Protein AF-A0A832XZK2-F1 (afdb_monomer_lite)

Radius of gyration: 23.72 Å; chains: 1; bounding box: 62×44×62 Å

Sequence (321 aa):
TIVKEVIAEVDKLVDNSTLIVLISTVLPGTTRREIAPLVKNGRFIYNPYLISQGRVKHDMKYPEMMIVGTESGRWDKDVTLIKNFYDAFVPSNIRYEFGTWEEAEAIKIFYNTFISTKITLVNMIADVAEGIGHMNVDVVTDALKKSTKRIMGQGYMSAGLGDGGACHPRDNIALRSLAERLDLGYDLFDAIMTAREKQAELMAKKIISLGHDVCILGKAFKPGVDQETGSPAILLGSFIEAHSRQVFYDGHPKDVAQPLTYVMHDHKRFADFDFNYGSAIFDPFRKTKQTKDLTQRGIIVYNYGDTVGIPIEERSDPGRL

Structure (mmCIF, N/CA/C/O backbone):
data_AF-A0A832XZK2-F1
#
_entry.id   AF-A0A832XZK2-F1
#
loop_
_atom_site.group_PDB
_atom_site.id
_atom_site.type_symbol
_atom_site.label_atom_id
_atom_site.label_alt_id
_atom_site.label_comp_id
_atom_site.label_asym_id
_atom_site.label_entity_id
_atom_site.label_seq_id
_atom_site.pdbx_PDB_ins_code
_atom_site.Cartn_x
_atom_site.Cartn_y
_atom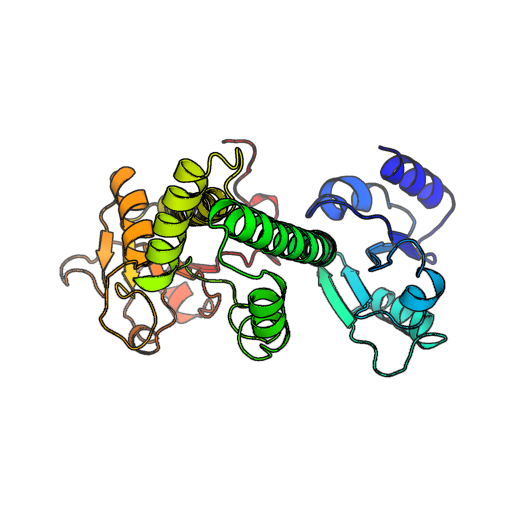_site.Cartn_z
_atom_site.occupancy
_atom_site.B_iso_or_equiv
_atom_site.auth_seq_id
_atom_site.auth_comp_id
_atom_site.auth_asym_id
_atom_site.auth_atom_id
_atom_site.pdbx_PDB_model_num
ATOM 1 N N . THR A 1 1 ? 10.483 -16.642 -15.612 1.00 72.19 1 THR A N 1
ATOM 2 C CA . THR A 1 1 ? 11.332 -17.751 -16.101 1.00 72.19 1 THR A CA 1
ATOM 3 C C . THR A 1 1 ? 12.637 -17.219 -16.672 1.00 72.19 1 THR A C 1
ATOM 5 O O . THR A 1 1 ? 13.655 -17.448 -16.042 1.00 72.19 1 THR A O 1
ATOM 8 N N . ILE A 1 2 ? 12.605 -16.354 -17.696 1.00 91.06 2 ILE A N 1
ATOM 9 C CA . ILE A 1 2 ? 13.803 -15.763 -18.342 1.00 91.06 2 ILE A CA 1
ATOM 10 C C . ILE A 1 2 ? 14.776 -15.069 -17.370 1.00 91.06 2 ILE A C 1
ATOM 12 O O . ILE A 1 2 ? 15.970 -15.333 -17.403 1.00 91.06 2 ILE A O 1
ATOM 16 N N . VAL A 1 3 ? 14.291 -14.206 -16.464 1.00 92.81 3 VAL A N 1
ATOM 17 C CA . VAL A 1 3 ? 15.170 -13.496 -15.504 1.00 92.81 3 VAL A CA 1
ATOM 18 C C . VAL A 1 3 ? 16.011 -14.471 -14.670 1.00 92.81 3 VAL A C 1
ATOM 20 O O . VAL A 1 3 ? 17.182 -14.212 -14.420 1.00 92.81 3 VAL A O 1
ATOM 23 N N . LYS A 1 4 ? 15.431 -15.608 -14.271 1.00 94.62 4 LYS A N 1
ATOM 24 C CA . LYS A 1 4 ? 16.113 -16.622 -13.454 1.00 94.62 4 LYS A CA 1
ATOM 25 C C . LYS A 1 4 ? 17.215 -17.324 -14.240 1.00 94.62 4 LYS A C 1
ATOM 27 O O . LYS A 1 4 ? 18.306 -17.513 -13.716 1.00 94.62 4 LYS A O 1
ATOM 32 N N . GLU A 1 5 ? 16.929 -17.667 -15.493 1.00 95.69 5 GLU A N 1
ATOM 33 C CA . GLU A 1 5 ? 17.891 -18.284 -16.411 1.00 95.69 5 GLU A CA 1
ATOM 34 C C . GLU A 1 5 ? 19.093 -17.361 -16.637 1.00 95.69 5 GLU A C 1
ATOM 36 O O . GLU A 1 5 ? 20.224 -17.770 -16.392 1.00 95.69 5 GLU A O 1
ATOM 41 N N . VAL A 1 6 ? 18.848 -16.088 -16.969 1.00 96.56 6 VAL A N 1
ATOM 42 C CA . VAL A 1 6 ? 19.913 -15.096 -17.194 1.00 96.56 6 VAL A CA 1
ATOM 43 C C . VAL A 1 6 ? 20.774 -14.895 -15.946 1.00 96.56 6 VAL A C 1
ATOM 45 O O . VAL A 1 6 ? 21.997 -14.885 -16.044 1.00 96.56 6 VAL A O 1
ATOM 48 N N . ILE A 1 7 ? 20.165 -14.762 -14.763 1.00 96.81 7 ILE A N 1
ATOM 49 C CA . ILE A 1 7 ? 20.919 -14.592 -13.512 1.00 96.81 7 ILE A CA 1
ATOM 50 C C . ILE A 1 7 ? 21.800 -15.815 -13.229 1.00 96.81 7 ILE A C 1
ATOM 52 O O . ILE A 1 7 ? 22.974 -15.652 -12.907 1.00 96.81 7 ILE A O 1
ATOM 56 N N . ALA A 1 8 ? 21.268 -17.028 -13.398 1.00 96.25 8 ALA A N 1
ATOM 57 C CA . ALA A 1 8 ? 22.024 -18.258 -13.177 1.00 96.25 8 ALA A CA 1
ATOM 58 C C . ALA A 1 8 ? 23.158 -18.459 -14.199 1.00 96.25 8 ALA A C 1
ATOM 60 O O . ALA A 1 8 ? 24.163 -19.094 -13.883 1.00 96.25 8 ALA A O 1
ATOM 61 N N . GLU A 1 9 ? 23.009 -17.958 -15.427 1.00 97.31 9 GLU A N 1
ATOM 62 C CA . GLU A 1 9 ? 24.077 -17.964 -16.431 1.00 97.31 9 GLU A CA 1
ATOM 63 C C . GLU A 1 9 ? 25.165 -16.938 -16.116 1.00 97.31 9 GLU A C 1
ATOM 65 O O . GLU A 1 9 ? 26.343 -17.292 -16.130 1.00 97.31 9 GLU A O 1
ATOM 70 N N . VAL A 1 10 ? 24.787 -15.704 -15.769 1.00 97.12 10 VAL A N 1
ATOM 71 C CA . VAL A 1 10 ? 25.738 -14.647 -15.391 1.00 97.12 10 VAL A CA 1
ATOM 72 C C . VAL A 1 10 ? 26.535 -15.049 -14.151 1.00 97.12 10 VAL A C 1
ATOM 74 O O . VAL A 1 10 ? 27.753 -14.891 -14.147 1.00 97.12 10 VAL A O 1
ATOM 77 N N . ASP A 1 11 ? 25.893 -15.624 -13.128 1.00 98.00 11 ASP A N 1
ATOM 78 C CA . ASP A 1 11 ? 26.568 -16.018 -11.883 1.00 98.00 11 ASP A CA 1
ATOM 79 C C . ASP A 1 11 ? 27.668 -17.074 -12.099 1.00 98.00 11 ASP A C 1
ATOM 81 O O . ASP A 1 11 ? 28.669 -17.080 -11.389 1.00 98.00 11 ASP A O 1
ATOM 85 N N . LYS A 1 12 ? 27.544 -17.938 -13.117 1.00 97.69 12 LYS A N 1
ATOM 86 C CA . LYS A 1 12 ? 28.586 -18.926 -13.468 1.00 97.69 12 LYS A CA 1
ATOM 87 C C . LYS A 1 12 ? 29.857 -18.294 -14.040 1.00 97.69 12 LYS A C 1
ATOM 89 O O . LYS A 1 12 ? 30.878 -18.973 -14.114 1.00 97.69 12 LYS A O 1
ATOM 94 N N . LEU A 1 13 ? 29.781 -17.045 -14.497 1.00 97.88 13 LEU A N 1
ATOM 95 C CA . LEU A 1 13 ? 30.860 -16.344 -15.196 1.00 97.88 13 LEU A CA 1
ATOM 96 C C . LEU A 1 13 ? 31.579 -15.318 -14.314 1.00 97.88 13 LEU A C 1
ATOM 98 O O . LEU A 1 13 ? 32.522 -14.680 -14.779 1.00 97.88 13 LEU A O 1
ATOM 102 N N . VAL A 1 14 ? 31.125 -15.126 -13.076 1.00 97.88 14 VAL A N 1
ATOM 103 C CA . VAL A 1 14 ? 31.602 -14.061 -12.190 1.00 97.88 14 VAL A CA 1
ATOM 104 C C . VAL A 1 14 ? 31.997 -14.606 -10.821 1.00 97.88 14 VAL A C 1
ATOM 106 O O . VAL A 1 14 ? 31.701 -15.746 -10.477 1.00 97.88 14 VAL A O 1
ATOM 109 N N . ASP A 1 15 ? 32.658 -13.768 -10.029 1.00 96.94 15 ASP A N 1
ATOM 110 C CA . ASP A 1 15 ? 32.987 -14.021 -8.628 1.00 96.94 15 ASP A CA 1
ATOM 111 C C . ASP A 1 15 ? 32.530 -12.850 -7.738 1.00 96.94 15 ASP A C 1
ATOM 113 O O . ASP A 1 15 ? 31.906 -11.888 -8.201 1.00 96.94 15 ASP A O 1
ATOM 117 N N . ASN A 1 16 ? 32.875 -12.903 -6.449 1.00 94.62 16 ASN A N 1
ATOM 118 C CA . ASN A 1 16 ? 32.404 -11.961 -5.430 1.00 94.62 16 ASN A CA 1
ATOM 119 C C . ASN A 1 16 ? 32.940 -10.523 -5.631 1.00 94.62 16 ASN A C 1
ATOM 121 O O . ASN A 1 16 ? 32.518 -9.584 -4.950 1.00 94.62 16 ASN A O 1
ATOM 125 N N . SER A 1 17 ? 33.857 -10.301 -6.579 1.00 96.12 17 SER A N 1
ATOM 126 C CA . SER A 1 17 ? 34.247 -8.951 -6.995 1.00 96.12 17 SER A CA 1
ATOM 127 C C . SER A 1 17 ? 33.162 -8.260 -7.832 1.00 96.12 17 SER A C 1
ATOM 129 O O . SER A 1 17 ? 33.047 -7.032 -7.798 1.00 96.12 17 SER A O 1
ATOM 131 N N . THR A 1 18 ? 32.304 -9.026 -8.509 1.00 97.50 18 THR A N 1
ATOM 132 C CA . THR A 1 18 ? 31.286 -8.509 -9.430 1.00 97.50 18 THR A CA 1
ATOM 133 C C . THR A 1 18 ? 29.934 -8.335 -8.744 1.00 97.50 18 THR A C 1
ATOM 135 O O . THR A 1 18 ? 29.462 -9.214 -8.024 1.00 97.50 18 THR A O 1
ATOM 138 N N . LEU A 1 19 ? 29.295 -7.188 -8.983 1.00 97.81 19 LEU A N 1
ATOM 139 C CA . LEU A 1 19 ? 27.931 -6.900 -8.545 1.00 97.81 19 LEU A CA 1
ATOM 140 C C . LEU A 1 19 ? 26.951 -7.133 -9.701 1.00 97.81 19 LEU A C 1
ATOM 142 O O . LEU A 1 19 ? 26.993 -6.429 -10.709 1.00 97.81 19 LEU A O 1
ATOM 146 N N . ILE A 1 20 ? 26.050 -8.096 -9.535 1.00 97.94 20 ILE A N 1
ATOM 147 C CA . ILE A 1 20 ? 24.923 -8.354 -10.428 1.00 97.94 20 ILE A CA 1
ATOM 148 C C . ILE A 1 20 ? 23.767 -7.434 -10.022 1.00 97.94 20 ILE A C 1
ATOM 150 O O . ILE A 1 20 ? 23.282 -7.482 -8.890 1.00 97.94 20 ILE A O 1
ATOM 154 N N . VAL A 1 21 ? 23.313 -6.601 -10.958 1.00 97.62 21 VAL A N 1
ATOM 155 C CA . VAL A 1 21 ? 22.242 -5.621 -10.736 1.00 97.62 21 VAL A CA 1
ATOM 156 C C . VAL A 1 21 ? 20.993 -6.052 -11.492 1.00 97.62 21 VAL A C 1
ATOM 158 O O . VAL A 1 21 ? 20.963 -6.034 -12.724 1.00 97.62 21 VAL A O 1
ATOM 161 N N . LEU A 1 22 ? 19.936 -6.417 -10.769 1.00 97.19 22 LEU A N 1
ATOM 162 C CA . LEU A 1 22 ? 18.646 -6.697 -11.389 1.00 97.19 22 LEU A CA 1
ATOM 163 C C . LEU A 1 22 ? 17.847 -5.399 -11.550 1.00 97.19 22 LEU A C 1
ATOM 165 O O . LEU A 1 22 ? 17.467 -4.774 -10.566 1.00 97.19 22 LEU A O 1
ATOM 169 N N . ILE A 1 23 ? 17.526 -5.042 -12.795 1.00 95.00 23 ILE A N 1
ATOM 170 C CA . ILE A 1 23 ? 16.710 -3.855 -13.122 1.00 95.00 23 ILE A CA 1
ATOM 171 C C . ILE A 1 23 ? 15.270 -4.191 -13.542 1.00 95.00 23 ILE A C 1
ATOM 173 O O . ILE A 1 23 ? 14.423 -3.304 -13.664 1.00 95.00 23 ILE A O 1
ATOM 177 N N . SER A 1 24 ? 14.984 -5.469 -13.811 1.00 92.69 24 SER A N 1
ATOM 178 C CA . SER A 1 24 ? 13.673 -5.905 -14.310 1.00 92.69 24 SER A CA 1
ATOM 179 C C . SER A 1 24 ? 12.591 -5.762 -13.242 1.00 92.69 24 SER A C 1
ATOM 181 O O . SER A 1 24 ? 12.835 -5.951 -12.054 1.00 92.69 24 SER A O 1
ATOM 183 N N . THR A 1 25 ? 11.362 -5.458 -13.657 1.00 93.00 25 THR A N 1
ATOM 184 C CA . THR A 1 25 ? 10.231 -5.421 -12.721 1.00 93.00 25 THR A CA 1
ATOM 185 C C . THR A 1 25 ? 9.855 -6.841 -12.302 1.00 93.00 25 THR A C 1
ATOM 187 O O . THR A 1 25 ? 9.653 -7.704 -13.155 1.00 93.00 25 THR A O 1
ATOM 190 N N . VAL A 1 26 ? 9.754 -7.069 -10.995 1.00 92.31 26 VAL A N 1
ATOM 191 C CA . VAL A 1 26 ? 9.296 -8.323 -10.387 1.00 92.31 26 VAL A CA 1
ATOM 192 C C . VAL A 1 26 ? 8.348 -8.000 -9.225 1.00 92.31 26 VAL A C 1
ATOM 194 O O . VAL A 1 26 ? 8.285 -6.855 -8.777 1.00 92.31 26 VAL A O 1
ATOM 197 N N . LEU A 1 27 ? 7.561 -8.978 -8.774 1.00 92.31 27 LEU A N 1
ATOM 198 C CA . LEU A 1 27 ? 6.590 -8.774 -7.693 1.00 92.31 27 LEU A CA 1
ATOM 199 C C . LEU A 1 27 ? 7.264 -8.842 -6.313 1.00 92.31 27 LEU A C 1
ATOM 201 O O . LEU A 1 27 ? 8.219 -9.611 -6.176 1.00 92.31 27 LEU A O 1
ATOM 205 N N . PRO A 1 28 ? 6.739 -8.142 -5.286 1.00 93.12 28 PRO A N 1
ATOM 206 C CA . PRO A 1 28 ? 7.268 -8.211 -3.925 1.00 93.12 28 PRO A CA 1
ATOM 207 C C . PRO A 1 28 ? 7.492 -9.647 -3.424 1.00 93.12 28 PRO A C 1
ATOM 209 O O . PRO A 1 28 ? 6.605 -10.500 -3.499 1.00 93.12 28 PRO A O 1
ATOM 212 N N . GLY A 1 29 ? 8.699 -9.920 -2.932 1.00 90.81 29 GLY A N 1
ATOM 213 C CA . GLY A 1 29 ? 9.167 -11.218 -2.445 1.00 90.81 29 GLY A CA 1
ATOM 214 C C . GLY A 1 29 ? 9.742 -12.140 -3.523 1.00 90.81 29 GLY A C 1
ATOM 215 O O . GLY A 1 29 ? 10.269 -13.204 -3.189 1.00 90.81 29 GLY A O 1
ATOM 216 N N . THR A 1 30 ? 9.671 -11.775 -4.807 1.00 92.06 30 THR A N 1
ATOM 217 C CA . THR A 1 30 ? 10.198 -12.611 -5.902 1.00 92.06 30 THR A CA 1
ATOM 218 C C . THR A 1 30 ? 11.714 -12.687 -5.842 1.00 92.06 30 THR A C 1
ATOM 220 O O . THR A 1 30 ? 12.281 -13.772 -5.960 1.00 92.06 30 THR A O 1
ATOM 223 N N . THR A 1 31 ? 12.375 -11.552 -5.621 1.00 95.50 31 THR A N 1
ATOM 224 C CA . THR A 1 31 ? 13.832 -11.479 -5.572 1.00 95.50 31 THR A CA 1
ATOM 225 C C . THR A 1 31 ? 14.384 -12.397 -4.494 1.00 95.50 31 THR A C 1
ATOM 227 O O . THR A 1 31 ? 15.206 -13.258 -4.798 1.00 95.50 31 THR A O 1
ATOM 230 N N . ARG A 1 32 ? 13.883 -12.292 -3.260 1.00 94.31 32 ARG A N 1
ATOM 231 C CA . ARG A 1 32 ? 14.350 -13.128 -2.149 1.00 94.31 32 ARG A CA 1
ATOM 232 C C . ARG A 1 32 ? 14.082 -14.611 -2.370 1.00 94.31 32 ARG A C 1
ATOM 234 O O . ARG A 1 32 ? 14.959 -15.429 -2.119 1.00 94.31 32 ARG A O 1
ATOM 241 N N . ARG A 1 33 ? 12.869 -14.963 -2.804 1.00 93.62 33 ARG A N 1
ATOM 242 C CA . ARG A 1 33 ? 12.441 -16.364 -2.908 1.00 93.62 33 ARG A CA 1
ATOM 243 C C . ARG A 1 33 ? 13.054 -17.080 -4.107 1.00 93.62 33 ARG A C 1
ATOM 245 O O . ARG A 1 33 ? 13.330 -18.270 -4.022 1.00 93.62 33 ARG A O 1
ATOM 252 N N . GLU A 1 34 ? 13.221 -16.385 -5.230 1.00 94.62 34 GLU A N 1
ATOM 253 C CA . GLU A 1 34 ? 13.474 -17.043 -6.516 1.00 94.62 34 GLU A CA 1
ATOM 254 C C . GLU A 1 34 ? 14.710 -16.552 -7.270 1.00 94.62 34 GLU A C 1
ATOM 256 O O . GLU A 1 34 ? 15.147 -17.256 -8.178 1.00 94.62 34 GLU A O 1
ATOM 261 N N . ILE A 1 35 ? 15.255 -15.372 -6.954 1.00 96.00 35 ILE A N 1
ATOM 262 C CA . ILE A 1 35 ? 16.362 -14.776 -7.723 1.00 96.00 35 ILE A CA 1
ATOM 263 C C . ILE A 1 35 ? 17.661 -14.779 -6.925 1.00 96.00 35 ILE A C 1
ATOM 265 O O . ILE A 1 35 ? 18.646 -15.349 -7.381 1.00 96.00 35 ILE A O 1
ATOM 269 N N . ALA A 1 36 ? 17.667 -14.193 -5.729 1.00 95.50 36 ALA A N 1
ATOM 270 C CA . ALA A 1 36 ? 18.840 -14.130 -4.865 1.00 95.50 36 ALA A CA 1
ATOM 271 C C . ALA A 1 36 ? 19.463 -15.515 -4.581 1.00 95.50 36 ALA A C 1
ATOM 273 O O . ALA A 1 36 ? 20.684 -15.617 -4.665 1.00 95.50 36 ALA A O 1
ATOM 274 N N . PRO A 1 37 ? 18.692 -16.609 -4.369 1.00 96.31 37 PRO A N 1
ATOM 275 C CA . PRO A 1 37 ? 19.269 -17.945 -4.171 1.00 96.31 37 PRO A CA 1
ATOM 276 C C . PRO A 1 37 ? 20.034 -18.505 -5.383 1.00 96.31 37 PRO A C 1
ATOM 278 O O . PRO A 1 37 ? 20.741 -19.507 -5.259 1.00 96.31 37 PRO A O 1
ATOM 281 N N . LEU A 1 38 ? 19.871 -17.902 -6.567 1.00 96.94 38 LEU A N 1
ATOM 282 C CA . LEU A 1 38 ? 20.584 -18.289 -7.786 1.00 96.94 38 LEU A CA 1
ATOM 283 C C . LEU A 1 38 ? 21.972 -17.645 -7.888 1.00 96.94 38 LEU A C 1
ATOM 285 O O . LEU A 1 38 ? 22.767 -18.101 -8.703 1.00 96.94 38 LEU A O 1
ATOM 289 N N . VAL A 1 39 ? 22.260 -16.620 -7.080 1.00 97.44 39 VAL A N 1
ATOM 290 C CA . VAL A 1 39 ? 23.548 -15.918 -7.056 1.00 97.44 39 VAL A CA 1
ATOM 291 C C . VAL A 1 39 ? 24.416 -16.518 -5.956 1.00 97.44 39 VAL A C 1
ATOM 293 O O . VAL A 1 39 ? 24.151 -16.320 -4.771 1.00 97.44 39 VAL A O 1
ATOM 296 N N . LYS A 1 40 ? 25.431 -17.292 -6.341 1.00 97.12 40 LYS A N 1
ATOM 297 C CA . LYS A 1 40 ? 26.318 -18.015 -5.418 1.00 97.12 40 LYS A CA 1
ATOM 298 C C . LYS A 1 40 ? 27.748 -17.502 -5.462 1.00 97.12 40 LYS A C 1
ATOM 300 O O . LYS A 1 40 ? 28.443 -17.585 -4.451 1.00 97.12 40 LYS A O 1
ATOM 305 N N . ASN A 1 41 ? 28.186 -17.012 -6.618 1.00 97.50 41 ASN A N 1
ATOM 306 C CA . ASN A 1 41 ? 29.557 -16.562 -6.819 1.00 97.50 41 ASN A CA 1
ATOM 307 C C . ASN A 1 41 ? 29.656 -15.039 -6.737 1.00 97.50 41 ASN A C 1
ATOM 309 O O . ASN A 1 41 ? 30.583 -14.531 -6.110 1.00 97.50 41 ASN A O 1
ATOM 313 N N . GLY A 1 42 ? 28.712 -14.320 -7.353 1.00 97.06 42 GLY A N 1
ATOM 314 C CA . GLY A 1 42 ? 28.668 -12.859 -7.375 1.00 97.06 42 GLY A CA 1
ATOM 315 C C . GLY A 1 42 ? 28.018 -12.216 -6.147 1.00 97.06 42 GLY A C 1
ATOM 316 O O . GLY A 1 42 ? 27.546 -12.879 -5.225 1.00 97.06 42 GLY A O 1
ATOM 317 N N . ARG A 1 43 ? 27.957 -10.881 -6.161 1.00 97.25 43 ARG A N 1
ATOM 318 C CA . ARG A 1 43 ? 27.105 -10.075 -5.266 1.00 97.25 43 ARG A CA 1
ATOM 319 C C . ARG A 1 43 ? 25.836 -9.661 -5.992 1.00 97.25 43 ARG A C 1
ATOM 321 O O . ARG A 1 43 ? 25.830 -9.598 -7.217 1.00 97.25 43 ARG A O 1
ATOM 328 N N . PHE A 1 44 ? 24.776 -9.336 -5.258 1.00 97.94 44 PHE A N 1
ATOM 329 C CA . PHE A 1 44 ? 23.474 -9.038 -5.852 1.00 97.94 44 PHE A CA 1
ATOM 330 C C . PHE A 1 44 ? 22.813 -7.799 -5.246 1.00 97.94 44 PHE A C 1
ATOM 332 O O . PHE A 1 44 ? 22.770 -7.640 -4.027 1.00 97.94 44 PHE A O 1
ATOM 339 N N . ILE A 1 45 ? 22.233 -6.956 -6.102 1.00 97.81 45 ILE A N 1
ATOM 340 C CA . ILE A 1 45 ? 21.394 -5.824 -5.698 1.00 97.81 45 ILE A CA 1
ATOM 341 C C . ILE A 1 45 ? 20.204 -5.668 -6.649 1.00 97.81 45 ILE A C 1
ATOM 343 O O . ILE A 1 45 ? 20.301 -5.954 -7.846 1.00 97.81 45 ILE A O 1
ATOM 347 N N . TYR A 1 46 ? 19.077 -5.191 -6.123 1.00 98.19 46 TYR A N 1
ATOM 348 C CA . TYR A 1 46 ? 17.906 -4.860 -6.930 1.00 98.19 46 TYR A CA 1
ATOM 349 C C . TYR A 1 46 ? 17.834 -3.350 -7.164 1.00 98.19 46 TYR A C 1
ATOM 351 O O . TYR A 1 46 ? 17.923 -2.575 -6.217 1.00 98.19 46 TYR A O 1
ATOM 359 N N . ASN A 1 47 ? 17.683 -2.911 -8.411 1.00 97.19 47 ASN A N 1
ATOM 360 C CA . ASN A 1 47 ? 17.630 -1.492 -8.761 1.00 97.19 47 ASN A CA 1
ATOM 361 C C . ASN A 1 47 ? 16.668 -1.245 -9.939 1.00 97.19 47 ASN A C 1
ATOM 363 O O . ASN A 1 47 ? 17.097 -1.086 -11.084 1.00 97.19 47 ASN A O 1
ATOM 367 N N . PRO A 1 48 ? 15.345 -1.258 -9.698 1.00 95.38 48 PRO A N 1
ATOM 368 C CA . PRO A 1 48 ? 14.367 -1.023 -10.748 1.00 95.38 48 PRO A CA 1
ATOM 369 C C . PRO A 1 48 ? 14.331 0.444 -11.183 1.00 95.38 48 PRO A C 1
ATOM 371 O O . PRO A 1 48 ? 14.647 1.359 -10.423 1.00 95.38 48 PRO A O 1
ATOM 374 N N . TYR A 1 49 ? 13.846 0.664 -12.406 1.00 89.69 49 TYR A N 1
ATOM 375 C CA . TYR A 1 49 ? 13.727 1.992 -13.006 1.00 89.69 49 TYR A CA 1
ATOM 376 C C . TYR A 1 49 ? 12.288 2.446 -13.227 1.00 89.69 49 TYR A C 1
ATOM 378 O O . TYR A 1 49 ? 11.402 1.666 -13.596 1.00 89.69 49 TYR A O 1
ATOM 386 N N . LEU A 1 50 ? 12.075 3.754 -13.099 1.00 91.00 50 LEU A N 1
ATOM 387 C CA . LEU A 1 50 ? 10.863 4.450 -13.525 1.00 91.00 50 LEU A CA 1
ATOM 388 C C . LEU A 1 50 ? 11.119 5.101 -14.889 1.00 91.00 50 LEU A C 1
ATOM 390 O O . LEU A 1 50 ? 11.512 6.257 -14.971 1.00 91.00 50 LEU A O 1
ATOM 394 N N . ILE A 1 51 ? 10.940 4.328 -15.960 1.00 88.69 51 ILE A N 1
ATOM 395 C CA . ILE A 1 51 ? 11.060 4.814 -17.339 1.00 88.69 51 ILE A CA 1
ATOM 396 C C . ILE A 1 51 ? 9.731 4.669 -18.068 1.00 88.69 51 ILE A C 1
ATOM 398 O O . ILE A 1 51 ? 9.000 3.697 -17.864 1.00 88.69 51 ILE A O 1
ATOM 402 N N . SER A 1 52 ? 9.450 5.622 -18.949 1.00 86.31 52 SER A N 1
ATOM 403 C CA . SER A 1 52 ? 8.297 5.589 -19.841 1.00 86.31 52 SER A CA 1
ATOM 404 C C . SER A 1 52 ? 8.724 5.398 -21.300 1.00 86.31 52 SER A C 1
ATOM 406 O O . SER A 1 52 ? 9.764 5.898 -21.751 1.00 86.31 52 SER A O 1
ATOM 408 N N . GLN A 1 53 ? 7.925 4.645 -22.064 1.00 84.44 53 GLN A N 1
ATOM 409 C CA . GLN A 1 53 ? 8.141 4.514 -23.506 1.00 84.44 53 GLN A CA 1
ATOM 410 C C . GLN A 1 53 ? 8.056 5.899 -24.164 1.00 84.44 53 GLN A C 1
ATOM 412 O O . GLN A 1 53 ? 7.194 6.707 -23.836 1.00 84.44 53 GLN A O 1
ATOM 417 N N . GLY A 1 54 ? 8.999 6.196 -25.061 1.00 89.12 54 GLY A N 1
ATOM 418 C CA . GLY A 1 54 ? 9.117 7.511 -25.703 1.00 89.12 54 GLY A CA 1
ATOM 419 C C . GLY A 1 54 ? 9.928 8.556 -24.923 1.00 89.12 54 GLY A C 1
ATOM 420 O O . GLY A 1 54 ? 10.305 9.568 -25.508 1.00 89.12 54 GLY A O 1
ATOM 421 N N . ARG A 1 55 ? 10.277 8.316 -23.647 1.00 90.06 55 ARG A N 1
ATOM 422 C CA . ARG A 1 55 ? 11.118 9.233 -22.842 1.00 90.06 55 ARG A CA 1
ATOM 423 C C . ARG A 1 55 ? 12.295 8.564 -22.134 1.00 90.06 55 ARG A C 1
ATOM 425 O O . ARG A 1 55 ? 12.976 9.220 -21.355 1.00 90.06 55 ARG A O 1
ATOM 432 N N . VAL A 1 56 ? 12.606 7.308 -22.455 1.00 90.25 56 VAL A N 1
ATOM 433 C CA . VAL A 1 56 ? 13.644 6.495 -21.786 1.00 90.25 56 VAL A CA 1
ATOM 434 C C . VAL A 1 56 ? 14.947 7.262 -21.523 1.00 90.25 56 VAL A C 1
ATOM 436 O O . VAL A 1 56 ? 15.396 7.325 -20.385 1.00 90.25 56 VAL A O 1
ATOM 439 N N . LYS A 1 57 ? 15.531 7.920 -22.538 1.00 90.25 57 LYS A N 1
ATOM 440 C CA . LYS A 1 57 ? 16.778 8.696 -22.372 1.00 90.25 57 LYS A CA 1
ATOM 441 C C . LYS A 1 57 ? 16.637 9.841 -21.362 1.00 90.25 57 LYS A C 1
ATOM 443 O O . LYS A 1 57 ? 17.566 10.107 -20.605 1.00 90.25 57 LYS A O 1
ATOM 448 N N . HIS A 1 58 ? 15.506 10.543 -21.392 1.00 91.94 58 HIS A N 1
ATOM 449 C CA . HIS A 1 58 ? 15.233 11.637 -20.468 1.00 91.94 58 HIS A CA 1
ATOM 450 C C . HIS A 1 58 ? 15.049 11.097 -19.049 1.00 91.94 58 HIS A C 1
ATOM 452 O O . HIS A 1 58 ? 15.694 11.590 -18.132 1.00 91.94 58 HIS A O 1
ATOM 458 N N . ASP A 1 59 ? 14.225 10.067 -18.883 1.00 91.94 59 ASP A N 1
ATOM 459 C CA . ASP A 1 59 ? 13.878 9.507 -17.576 1.00 91.94 59 ASP A CA 1
ATOM 460 C C . ASP A 1 59 ? 15.084 8.825 -16.906 1.00 91.94 59 ASP A C 1
ATOM 462 O O . ASP A 1 59 ? 15.234 8.901 -15.692 1.00 91.94 59 ASP A O 1
ATOM 466 N N . MET A 1 60 ? 16.010 8.244 -17.681 1.00 89.88 60 MET A N 1
ATOM 467 C CA . MET A 1 60 ? 17.279 7.731 -17.142 1.00 89.88 60 MET A CA 1
ATOM 468 C C . MET A 1 60 ? 18.220 8.840 -16.655 1.00 89.88 60 MET A C 1
ATOM 470 O O . MET A 1 60 ? 18.995 8.610 -15.731 1.00 89.88 60 MET A O 1
ATOM 474 N N . LYS A 1 61 ? 18.181 10.029 -17.274 1.00 91.12 61 LYS A N 1
ATOM 475 C CA . LYS A 1 61 ? 19.033 11.165 -16.889 1.00 91.12 61 LYS A CA 1
ATOM 476 C C . LYS A 1 61 ? 18.410 12.013 -15.779 1.00 91.12 61 LYS A C 1
ATOM 478 O O . LYS A 1 61 ? 19.137 12.572 -14.969 1.00 91.12 61 LYS A O 1
ATOM 483 N N . TYR A 1 62 ? 17.086 12.117 -15.745 1.00 92.94 62 TYR A N 1
ATOM 484 C CA . TYR A 1 62 ? 16.328 12.934 -14.797 1.00 92.94 62 TYR A CA 1
ATOM 485 C C . TYR A 1 62 ? 15.240 12.095 -14.110 1.00 92.94 62 TYR A C 1
ATOM 487 O O . TYR A 1 62 ? 14.052 12.382 -14.285 1.00 92.94 62 TYR A O 1
ATOM 495 N N . PRO A 1 63 ? 15.617 11.034 -13.375 1.00 93.00 63 PRO A N 1
ATOM 496 C CA . PRO A 1 63 ? 14.641 10.186 -12.707 1.00 93.00 63 PRO A CA 1
ATOM 497 C C . PRO A 1 63 ? 13.938 10.954 -11.582 1.00 93.00 63 PRO A C 1
ATOM 499 O O . PRO A 1 63 ? 14.525 11.825 -10.946 1.00 93.00 63 PRO A O 1
ATOM 502 N N . GLU A 1 64 ? 12.686 10.606 -11.285 1.00 91.62 64 GLU A N 1
ATOM 503 C CA . GLU A 1 64 ? 12.000 11.150 -10.101 1.00 91.62 64 GLU A CA 1
ATOM 504 C C . GLU A 1 64 ? 12.657 10.665 -8.797 1.00 91.62 64 GLU A C 1
ATOM 506 O O . GLU A 1 64 ? 12.731 11.387 -7.799 1.00 91.62 64 GLU A O 1
ATOM 511 N N . MET A 1 65 ? 13.124 9.418 -8.806 1.00 94.81 65 MET A N 1
ATOM 512 C CA . MET A 1 65 ? 13.845 8.782 -7.713 1.00 94.81 65 MET A CA 1
ATOM 513 C C . MET A 1 65 ? 14.650 7.592 -8.236 1.00 94.81 65 MET A C 1
ATOM 515 O O . MET A 1 65 ? 14.272 6.964 -9.228 1.00 94.81 65 MET A O 1
ATOM 519 N N . MET A 1 66 ? 15.727 7.261 -7.533 1.00 95.38 66 MET A N 1
ATOM 520 C CA . MET A 1 66 ? 16.455 6.005 -7.682 1.00 95.38 66 MET A CA 1
ATOM 521 C C . MET A 1 66 ? 15.979 5.030 -6.613 1.00 95.38 66 MET A C 1
ATOM 523 O O . MET A 1 66 ? 15.997 5.368 -5.434 1.00 95.38 66 MET A O 1
ATOM 527 N N . ILE A 1 67 ? 15.565 3.830 -7.014 1.00 97.56 67 ILE A N 1
ATOM 528 C CA . ILE A 1 67 ? 15.063 2.798 -6.098 1.00 97.56 67 ILE A CA 1
ATOM 529 C C . ILE A 1 67 ? 16.146 1.736 -5.935 1.00 97.56 67 ILE A C 1
ATOM 531 O O . ILE A 1 67 ? 16.576 1.165 -6.935 1.00 97.56 67 ILE A O 1
ATOM 535 N N . VAL A 1 68 ? 16.586 1.449 -4.712 1.00 97.50 68 VAL A N 1
ATOM 536 C CA . VAL A 1 68 ? 17.648 0.462 -4.453 1.00 97.50 68 VAL A CA 1
ATOM 537 C C . VAL A 1 68 ? 17.232 -0.504 -3.341 1.00 97.50 68 VAL A C 1
ATOM 539 O O . VAL A 1 68 ? 16.933 -0.091 -2.226 1.00 97.50 68 VAL A O 1
ATOM 542 N N . GLY A 1 69 ? 17.229 -1.800 -3.645 1.00 97.56 69 GLY A N 1
ATOM 543 C CA . GLY A 1 69 ? 16.880 -2.881 -2.726 1.00 97.56 69 GLY A CA 1
ATOM 544 C C . GLY A 1 69 ? 18.082 -3.755 -2.369 1.00 97.56 69 GLY A C 1
ATOM 545 O O . GLY A 1 69 ? 18.742 -4.280 -3.271 1.00 97.56 69 GLY A O 1
ATOM 546 N N . THR A 1 70 ? 18.325 -3.979 -1.075 1.00 96.62 70 THR A N 1
ATOM 547 C CA . THR A 1 70 ? 19.325 -4.939 -0.557 1.00 96.62 70 THR A CA 1
ATOM 548 C C . THR A 1 70 ? 18.676 -6.059 0.255 1.00 96.62 70 THR A C 1
ATOM 550 O O . THR A 1 70 ? 17.487 -6.015 0.560 1.00 96.62 70 THR A O 1
ATOM 553 N N . GLU A 1 71 ? 19.444 -7.079 0.640 1.00 94.44 71 GLU A N 1
ATOM 554 C CA . GLU A 1 71 ? 18.909 -8.192 1.433 1.00 94.44 71 GLU A CA 1
ATOM 555 C C . GLU A 1 71 ? 18.306 -7.721 2.763 1.00 94.44 71 GLU A C 1
ATOM 557 O O . GLU A 1 71 ? 17.205 -8.133 3.128 1.00 94.44 71 GLU A O 1
ATOM 562 N N . SER A 1 72 ? 19.023 -6.862 3.490 1.00 91.12 72 SER A N 1
ATOM 563 C CA . SER A 1 72 ? 18.624 -6.402 4.825 1.00 91.12 72 SER A CA 1
ATOM 564 C C . SER A 1 72 ? 18.057 -4.983 4.839 1.00 91.12 72 SER A C 1
ATOM 566 O O . SER A 1 72 ? 17.870 -4.429 5.917 1.00 91.12 72 SER A O 1
ATOM 568 N N . GLY A 1 73 ? 17.920 -4.345 3.675 1.00 93.25 73 GLY A N 1
ATOM 569 C CA . GLY A 1 73 ? 17.574 -2.927 3.576 1.00 93.25 73 GLY A CA 1
ATOM 570 C C . GLY A 1 73 ? 18.559 -1.988 4.264 1.00 93.25 73 GLY A C 1
ATOM 571 O O . GLY A 1 73 ? 18.185 -0.904 4.692 1.00 93.25 73 GLY A O 1
ATOM 572 N N . ARG A 1 74 ? 19.825 -2.402 4.403 1.00 91.25 74 ARG A N 1
ATOM 573 C CA . ARG A 1 74 ? 20.888 -1.565 4.975 1.00 91.25 74 ARG A CA 1
ATOM 574 C C . ARG A 1 74 ? 21.706 -0.927 3.865 1.00 91.25 74 ARG A C 1
ATOM 576 O O . ARG A 1 74 ? 21.880 -1.517 2.800 1.00 91.25 74 ARG A O 1
ATOM 583 N N . TRP A 1 75 ? 22.235 0.257 4.157 1.00 94.81 75 TRP A N 1
ATOM 584 C CA . TRP A 1 75 ? 23.191 0.930 3.290 1.00 94.81 75 TRP A CA 1
ATOM 585 C C . TRP A 1 75 ? 24.568 0.277 3.426 1.00 94.81 75 TRP A C 1
ATOM 587 O O . TRP A 1 75 ? 25.201 0.370 4.477 1.00 94.81 75 TRP A O 1
ATOM 597 N N . ASP A 1 76 ? 25.031 -0.385 2.372 1.00 94.19 76 ASP A N 1
ATOM 598 C CA . ASP A 1 76 ? 26.311 -1.089 2.342 1.00 94.19 76 ASP A CA 1
ATOM 599 C C . ASP A 1 76 ? 27.223 -0.588 1.202 1.00 94.19 76 ASP A C 1
ATOM 601 O O . ASP A 1 76 ? 26.988 0.445 0.557 1.00 94.19 76 ASP A O 1
ATOM 605 N N . LYS A 1 77 ? 28.324 -1.314 0.978 1.00 95.50 77 LYS A N 1
ATOM 606 C CA . LYS A 1 77 ? 29.285 -1.019 -0.092 1.00 95.50 77 LYS A CA 1
ATOM 607 C C . LYS A 1 77 ? 28.662 -1.107 -1.491 1.00 95.50 77 LYS A C 1
ATOM 609 O O . LYS A 1 77 ? 29.106 -0.382 -2.376 1.00 95.50 77 LYS A O 1
ATOM 614 N N . ASP A 1 78 ? 27.651 -1.951 -1.694 1.00 96.56 78 ASP A N 1
ATOM 615 C CA . ASP A 1 78 ? 26.987 -2.140 -2.985 1.00 96.56 78 ASP A CA 1
ATOM 616 C C . ASP A 1 78 ? 26.033 -1.002 -3.303 1.00 96.56 78 ASP A C 1
ATOM 618 O O . ASP A 1 78 ? 26.069 -0.463 -4.410 1.00 96.56 78 ASP A O 1
ATOM 622 N N . VAL A 1 79 ? 25.276 -0.535 -2.310 1.00 96.56 79 VAL A N 1
ATOM 623 C CA . VAL A 1 79 ? 24.484 0.694 -2.457 1.00 96.56 79 VAL A CA 1
ATOM 624 C C . VAL A 1 79 ? 25.394 1.884 -2.771 1.00 96.56 79 VAL A C 1
ATOM 626 O O . VAL A 1 79 ? 25.094 2.685 -3.655 1.00 96.56 79 VAL A O 1
ATOM 629 N N . THR A 1 80 ? 26.543 1.979 -2.095 1.00 96.25 80 THR A N 1
ATOM 630 C CA . THR A 1 80 ? 27.522 3.051 -2.337 1.00 96.25 80 THR A CA 1
ATOM 631 C C . THR A 1 80 ? 28.101 2.981 -3.753 1.00 96.25 80 THR A C 1
ATOM 633 O O . THR A 1 80 ? 28.229 4.009 -4.415 1.00 96.25 80 THR A O 1
ATOM 636 N N . LEU A 1 81 ? 28.404 1.776 -4.247 1.00 96.50 81 LEU A N 1
ATOM 637 C CA . LEU A 1 81 ? 28.880 1.560 -5.614 1.00 96.50 81 LEU A CA 1
ATOM 638 C C . LEU A 1 81 ? 27.836 2.000 -6.650 1.00 96.50 81 LEU A C 1
ATOM 640 O O . LEU A 1 81 ? 28.172 2.733 -7.579 1.00 96.50 81 LEU A O 1
ATOM 644 N N . ILE A 1 82 ? 26.573 1.608 -6.460 1.00 95.69 82 ILE A N 1
ATOM 645 C CA . ILE A 1 82 ? 25.456 2.015 -7.321 1.00 95.69 82 ILE A CA 1
ATOM 646 C C . ILE A 1 82 ? 25.261 3.531 -7.306 1.00 95.69 82 ILE A C 1
ATOM 648 O O . ILE A 1 82 ? 25.123 4.145 -8.364 1.00 95.69 82 ILE A O 1
ATOM 652 N N . LYS A 1 83 ? 25.298 4.156 -6.126 1.00 94.50 83 LYS A N 1
ATOM 653 C CA . LYS A 1 83 ? 25.182 5.610 -6.005 1.00 94.50 83 LYS A CA 1
ATOM 654 C C . LYS A 1 83 ? 26.294 6.319 -6.779 1.00 94.50 83 LYS A C 1
ATOM 656 O O . LYS A 1 83 ? 26.005 7.187 -7.593 1.00 94.50 83 LYS A O 1
ATOM 661 N N . ASN A 1 84 ? 27.549 5.915 -6.577 1.00 94.75 84 ASN A N 1
ATOM 662 C CA . ASN A 1 84 ? 28.695 6.509 -7.269 1.00 94.75 84 ASN A CA 1
ATOM 663 C C . ASN A 1 84 ? 28.605 6.334 -8.792 1.00 94.75 84 ASN A C 1
ATOM 665 O O . ASN A 1 84 ? 28.984 7.237 -9.536 1.00 94.75 84 ASN A O 1
ATOM 669 N N . PHE A 1 85 ? 28.095 5.188 -9.256 1.00 94.44 85 PHE A N 1
ATOM 670 C CA . PHE A 1 85 ? 27.848 4.948 -10.674 1.00 94.44 85 PHE A CA 1
ATOM 671 C C . PHE A 1 85 ? 26.837 5.952 -11.243 1.00 94.44 85 PHE A C 1
ATOM 673 O O . PHE A 1 85 ? 27.123 6.586 -12.255 1.00 94.44 85 PHE A O 1
ATOM 680 N N . TYR A 1 86 ? 25.690 6.144 -10.584 1.00 93.69 86 TYR A N 1
ATOM 681 C CA . TYR A 1 86 ? 24.648 7.058 -11.060 1.00 93.69 86 TYR A CA 1
ATOM 682 C C . TYR A 1 86 ? 25.011 8.530 -10.934 1.00 93.69 86 TYR A C 1
ATOM 684 O O . TYR A 1 86 ? 24.774 9.294 -11.872 1.00 93.69 86 TYR A O 1
ATOM 692 N N . ASP A 1 87 ? 25.620 8.928 -9.818 1.00 91.56 87 ASP A N 1
ATOM 693 C CA . ASP A 1 87 ? 26.039 10.307 -9.551 1.00 91.56 87 ASP A CA 1
ATOM 694 C C . ASP A 1 87 ? 26.973 10.865 -10.643 1.00 91.56 87 ASP A C 1
ATOM 696 O O . ASP A 1 87 ? 27.069 12.079 -10.813 1.00 91.56 87 ASP A O 1
ATOM 700 N N . ALA A 1 88 ? 27.634 9.998 -11.419 1.00 92.56 88 ALA A N 1
ATOM 701 C CA . ALA A 1 88 ? 28.458 10.402 -12.552 1.00 92.56 88 ALA A CA 1
ATOM 702 C C . ALA A 1 88 ? 27.658 11.012 -13.722 1.00 92.56 88 ALA A C 1
ATOM 704 O O . ALA A 1 88 ? 28.241 11.713 -14.551 1.00 92.56 88 ALA A O 1
ATOM 705 N N . PHE A 1 89 ? 26.349 10.748 -13.837 1.00 91.44 89 PHE A N 1
ATOM 706 C CA . PHE A 1 89 ? 25.546 11.194 -14.985 1.00 91.44 89 PHE A CA 1
ATOM 707 C C . PHE A 1 89 ? 24.108 11.646 -14.677 1.00 91.44 89 PHE A C 1
ATOM 709 O O . PHE A 1 89 ? 23.447 12.170 -15.582 1.00 91.44 89 PHE A O 1
ATOM 716 N N . VAL A 1 90 ? 23.626 11.506 -13.438 1.00 92.81 90 VAL A N 1
ATOM 717 C CA . VAL A 1 90 ? 22.343 12.074 -12.978 1.00 92.81 90 VAL A CA 1
ATOM 718 C C . VAL A 1 90 ? 22.562 13.375 -12.179 1.00 92.81 90 VAL A C 1
ATOM 720 O O . VAL A 1 90 ? 23.670 13.623 -11.705 1.00 92.81 90 VAL A O 1
ATOM 723 N N . PRO A 1 91 ? 21.547 14.249 -12.023 1.00 92.25 91 PRO A N 1
ATOM 724 C CA . PRO A 1 91 ? 21.646 15.439 -11.177 1.00 92.25 91 PRO A CA 1
ATOM 725 C C . PRO A 1 91 ? 22.058 15.127 -9.731 1.00 92.25 91 PRO A C 1
ATOM 727 O O . PRO A 1 91 ? 21.665 14.116 -9.155 1.00 92.25 91 PRO A O 1
ATOM 730 N N . SER A 1 92 ? 22.788 16.040 -9.092 1.00 85.81 92 SER A N 1
ATOM 731 C CA . SER A 1 92 ? 23.293 15.847 -7.723 1.00 85.81 92 SER A CA 1
ATOM 732 C C . SER A 1 92 ? 22.204 15.780 -6.643 1.00 85.81 92 SER A C 1
ATOM 734 O O . SER A 1 92 ? 22.467 15.325 -5.533 1.00 85.81 92 SER A O 1
ATOM 736 N N . ASN A 1 93 ? 20.985 16.229 -6.947 1.00 86.81 93 ASN A N 1
ATOM 737 C CA . ASN A 1 93 ? 19.852 16.291 -6.025 1.00 86.81 93 ASN A CA 1
ATOM 738 C C . ASN A 1 93 ? 18.820 15.169 -6.235 1.00 86.81 93 ASN A C 1
ATOM 740 O O . ASN A 1 93 ? 17.694 15.287 -5.750 1.00 86.81 93 ASN A O 1
ATOM 744 N N . ILE A 1 94 ? 19.168 14.108 -6.970 1.00 91.38 94 ILE A N 1
ATOM 745 C CA . ILE A 1 94 ? 18.271 12.965 -7.147 1.00 91.38 94 ILE A CA 1
ATOM 746 C C . ILE A 1 94 ? 18.012 12.277 -5.804 1.00 91.38 94 ILE A C 1
ATOM 748 O O . ILE A 1 94 ? 18.924 11.984 -5.031 1.00 91.38 94 ILE A O 1
ATOM 752 N N . ARG A 1 95 ? 16.732 12.011 -5.541 1.00 93.38 95 ARG A N 1
ATOM 753 C CA . ARG A 1 95 ? 16.265 11.278 -4.366 1.00 93.38 95 ARG A CA 1
ATOM 754 C C . ARG A 1 95 ? 16.578 9.791 -4.517 1.00 93.38 95 ARG A C 1
ATOM 756 O O . ARG A 1 95 ? 16.264 9.204 -5.550 1.00 93.38 95 ARG A O 1
ATOM 763 N N . TYR A 1 96 ? 17.141 9.187 -3.477 1.00 92.94 96 TYR A N 1
ATOM 764 C CA . TYR A 1 96 ? 17.349 7.743 -3.389 1.00 92.94 96 TYR A CA 1
ATOM 765 C C . TYR A 1 96 ? 16.378 7.161 -2.365 1.00 92.94 96 TYR A C 1
ATOM 767 O O . TYR A 1 96 ? 16.432 7.524 -1.192 1.00 92.94 96 TYR A O 1
ATOM 775 N N . GLU A 1 97 ? 15.511 6.264 -2.817 1.00 95.31 97 GLU A N 1
ATOM 776 C CA . GLU A 1 97 ? 14.655 5.442 -1.969 1.00 95.31 97 GLU A CA 1
ATOM 777 C C . GLU A 1 97 ? 15.334 4.082 -1.809 1.00 95.31 97 GLU A C 1
ATOM 779 O O . GLU A 1 97 ? 15.531 3.359 -2.791 1.00 95.31 97 GLU A O 1
ATOM 784 N N . PHE A 1 98 ? 15.745 3.751 -0.585 1.00 94.12 98 PHE A N 1
ATOM 785 C CA . PHE A 1 98 ? 16.467 2.515 -0.299 1.00 94.12 98 PHE A CA 1
ATOM 786 C C . PHE A 1 98 ? 15.743 1.679 0.754 1.00 94.12 98 PHE A C 1
ATOM 788 O O . PHE A 1 98 ? 15.165 2.219 1.695 1.00 94.12 98 PHE A O 1
ATOM 795 N N . GLY A 1 99 ? 15.803 0.360 0.597 1.00 95.88 99 GLY A N 1
ATOM 796 C CA . GLY A 1 99 ? 15.172 -0.588 1.507 1.00 95.88 99 GLY A CA 1
ATOM 797 C C . GLY A 1 99 ? 15.552 -2.026 1.180 1.00 95.88 99 GLY A C 1
ATOM 798 O O . GLY A 1 99 ? 16.536 -2.293 0.487 1.00 95.88 99 GLY A O 1
ATOM 799 N N . THR A 1 100 ? 14.791 -2.968 1.714 1.00 96.38 100 THR A N 1
ATOM 800 C CA . THR A 1 100 ? 14.857 -4.388 1.369 1.00 96.38 100 THR A CA 1
ATOM 801 C C . THR A 1 100 ? 14.500 -4.614 -0.104 1.00 96.38 100 THR A C 1
ATOM 803 O O . THR A 1 100 ? 13.913 -3.749 -0.762 1.00 96.38 100 THR A O 1
ATOM 806 N N . TRP A 1 101 ? 14.828 -5.787 -0.650 1.00 96.56 101 TRP A N 1
ATOM 807 C CA . TRP A 1 101 ? 14.375 -6.173 -1.989 1.00 96.56 101 TRP A CA 1
ATOM 808 C C . TRP A 1 101 ? 12.856 -6.065 -2.129 1.00 96.56 101 TRP A C 1
ATOM 810 O O . TRP A 1 101 ? 12.384 -5.471 -3.092 1.00 96.56 101 TRP A O 1
ATOM 820 N N . GLU A 1 102 ? 12.107 -6.552 -1.140 1.00 96.06 102 GLU A N 1
ATOM 821 C CA . GLU A 1 102 ? 10.646 -6.496 -1.113 1.00 96.06 102 GLU A CA 1
ATOM 822 C C . GLU A 1 102 ? 10.111 -5.066 -1.179 1.00 96.06 102 GLU A C 1
ATOM 824 O O . GLU A 1 102 ? 9.172 -4.784 -1.923 1.00 96.06 102 GLU A O 1
ATOM 829 N N . GLU A 1 103 ? 10.710 -4.157 -0.412 1.00 96.69 103 GLU A N 1
ATOM 830 C CA . GLU A 1 103 ? 10.317 -2.749 -0.392 1.00 96.69 103 GLU A CA 1
ATOM 831 C C . GLU A 1 103 ? 10.622 -2.076 -1.733 1.00 96.69 103 GLU A C 1
ATOM 833 O O . GLU A 1 103 ? 9.773 -1.363 -2.262 1.00 96.69 103 GLU A O 1
ATOM 838 N N . ALA A 1 104 ? 11.777 -2.350 -2.341 1.00 97.38 104 ALA A N 1
ATOM 839 C CA . ALA A 1 104 ? 12.120 -1.828 -3.664 1.00 97.38 104 ALA A CA 1
ATOM 840 C C . ALA A 1 104 ? 11.197 -2.371 -4.778 1.00 97.38 104 ALA A C 1
ATOM 842 O O . ALA A 1 104 ? 10.765 -1.613 -5.653 1.00 97.38 104 ALA A O 1
ATOM 843 N N . GLU A 1 105 ? 10.844 -3.660 -4.736 1.00 96.88 105 GLU A N 1
ATOM 844 C CA . GLU A 1 105 ? 9.840 -4.276 -5.620 1.00 96.88 105 GLU A CA 1
ATOM 845 C C . GLU A 1 105 ? 8.467 -3.619 -5.434 1.00 96.88 105 GLU A C 1
ATOM 847 O O . GLU A 1 105 ? 7.798 -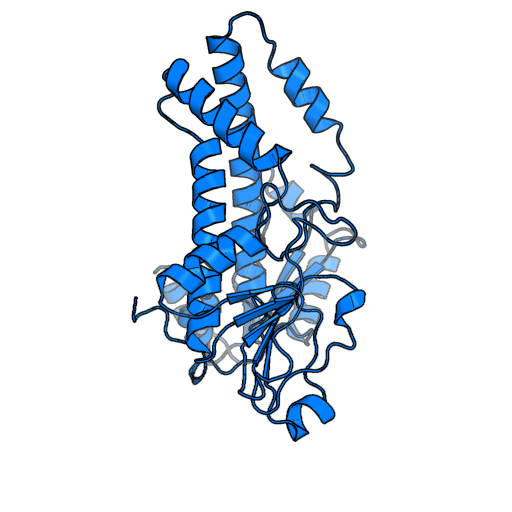3.264 -6.410 1.00 96.88 105 GLU A O 1
ATOM 852 N N . ALA A 1 106 ? 8.071 -3.396 -4.178 1.00 96.19 106 ALA A N 1
ATOM 853 C CA . ALA A 1 106 ? 6.813 -2.759 -3.825 1.00 96.19 106 ALA A CA 1
ATOM 854 C C . ALA A 1 106 ? 6.757 -1.310 -4.319 1.00 96.19 106 ALA A C 1
ATOM 856 O O . ALA A 1 106 ? 5.782 -0.948 -4.976 1.00 96.19 106 ALA A O 1
ATOM 857 N N . ILE A 1 107 ? 7.800 -0.502 -4.091 1.00 96.75 107 ILE A N 1
ATOM 858 C CA . ILE A 1 107 ? 7.866 0.881 -4.589 1.00 96.75 107 ILE A CA 1
ATOM 859 C C . ILE A 1 107 ? 7.622 0.894 -6.100 1.00 96.75 107 ILE A C 1
ATOM 861 O O . ILE A 1 107 ? 6.765 1.639 -6.574 1.00 96.75 107 ILE A O 1
ATOM 865 N N . LYS A 1 108 ? 8.312 0.035 -6.863 1.00 95.19 108 LYS A N 1
ATOM 866 C CA . LYS A 1 108 ? 8.164 -0.011 -8.323 1.00 95.19 108 LYS A CA 1
ATOM 867 C C . LYS A 1 108 ? 6.740 -0.368 -8.758 1.00 95.19 108 LYS A C 1
ATOM 869 O O . LYS A 1 108 ? 6.178 0.309 -9.624 1.00 95.19 108 LYS A O 1
ATOM 874 N N . ILE A 1 109 ? 6.175 -1.438 -8.203 1.00 95.06 109 ILE A N 1
ATOM 875 C CA . ILE A 1 109 ? 4.849 -1.925 -8.598 1.00 95.06 109 ILE A CA 1
ATOM 876 C C . ILE A 1 109 ? 3.764 -0.934 -8.175 1.00 95.06 109 ILE A C 1
ATOM 878 O O . ILE A 1 109 ? 2.970 -0.510 -9.014 1.00 95.06 109 ILE A O 1
ATOM 882 N N . PHE A 1 110 ? 3.756 -0.504 -6.912 1.00 94.44 110 PHE A N 1
ATOM 883 C CA . PHE A 1 110 ? 2.720 0.391 -6.402 1.00 94.44 110 PHE A CA 1
ATOM 884 C C . PHE A 1 110 ? 2.788 1.791 -7.014 1.00 94.44 110 PHE A C 1
ATOM 886 O O . PHE A 1 110 ? 1.735 2.394 -7.211 1.00 94.44 110 PHE A O 1
ATOM 893 N N . TYR A 1 111 ? 3.968 2.285 -7.404 1.00 94.75 111 TYR A N 1
ATOM 894 C CA . TYR A 1 111 ? 4.084 3.542 -8.152 1.00 94.75 111 TYR A CA 1
ATOM 895 C C . TYR A 1 111 ? 3.317 3.476 -9.486 1.00 94.75 111 TYR A C 1
ATOM 897 O O . TYR A 1 111 ? 2.490 4.340 -9.786 1.00 94.75 111 TYR A O 1
ATOM 905 N N . ASN A 1 112 ? 3.524 2.411 -10.267 1.00 90.44 112 ASN A N 1
ATOM 906 C CA . ASN A 1 112 ? 2.816 2.209 -11.534 1.00 90.44 112 ASN A CA 1
ATOM 907 C C . ASN A 1 112 ? 1.309 1.965 -11.328 1.00 90.44 112 ASN A C 1
ATOM 909 O O . ASN A 1 112 ? 0.483 2.464 -12.100 1.00 90.44 112 ASN A O 1
ATOM 913 N N . THR A 1 113 ? 0.940 1.226 -10.280 1.00 92.06 113 THR A N 1
ATOM 914 C CA . THR A 1 113 ? -0.466 1.009 -9.919 1.00 92.06 113 THR A CA 1
ATOM 915 C C . THR A 1 113 ? -1.148 2.325 -9.558 1.00 92.06 113 THR A C 1
ATOM 917 O O . THR A 1 113 ? -2.247 2.578 -10.033 1.00 92.06 113 THR A O 1
ATOM 920 N N . PHE A 1 114 ? -0.489 3.214 -8.809 1.00 92.88 114 PHE A N 1
ATOM 921 C CA . PHE A 1 114 ? -1.045 4.521 -8.452 1.00 92.88 114 PHE A CA 1
ATOM 922 C C . PHE A 1 114 ? -1.329 5.390 -9.687 1.00 92.88 114 PHE A C 1
ATOM 924 O O . PHE A 1 114 ? -2.376 6.032 -9.767 1.00 92.88 114 PHE A O 1
ATOM 931 N N . ILE A 1 115 ? -0.438 5.369 -10.687 1.00 92.00 115 ILE A N 1
ATOM 932 C CA . ILE A 1 115 ? -0.678 6.026 -11.983 1.00 92.00 115 ILE A CA 1
ATOM 933 C C . ILE A 1 115 ? -1.913 5.433 -12.665 1.00 92.00 115 ILE A C 1
ATOM 935 O O . ILE A 1 115 ? -2.785 6.181 -13.107 1.00 92.00 115 ILE A O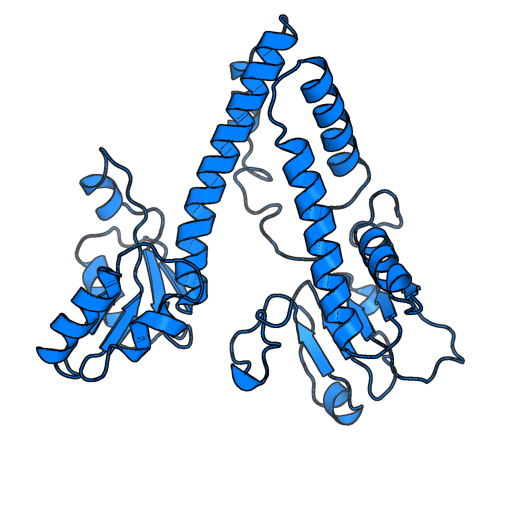 1
ATOM 939 N N . SER A 1 116 ? -2.006 4.104 -12.713 1.00 91.44 116 SER A N 1
ATOM 940 C CA . SER A 1 116 ? -3.121 3.400 -13.356 1.00 91.44 116 SER A CA 1
ATOM 941 C C . SER A 1 116 ? -4.454 3.726 -12.678 1.00 91.44 116 SER A C 1
ATOM 943 O O . SER A 1 116 ? -5.393 4.126 -13.356 1.00 91.44 116 SER A O 1
ATOM 945 N N . THR A 1 117 ? -4.519 3.685 -11.343 1.00 92.12 117 THR A N 1
ATOM 946 C CA . THR A 1 117 ? -5.718 4.054 -10.573 1.00 92.12 117 THR A CA 1
ATOM 947 C C . THR A 1 117 ? -6.143 5.496 -10.831 1.00 92.12 117 THR A C 1
ATOM 949 O O . THR A 1 117 ? -7.334 5.763 -10.972 1.00 92.12 117 THR A O 1
ATOM 952 N N . LYS A 1 118 ? -5.193 6.436 -10.935 1.00 93.56 118 LYS A N 1
ATOM 953 C CA . LYS A 1 118 ? -5.506 7.832 -11.275 1.00 93.56 118 LYS A CA 1
ATOM 954 C C . LYS A 1 118 ? -6.133 7.955 -12.660 1.00 93.56 118 LYS A C 1
ATOM 956 O O . LYS A 1 118 ? -7.102 8.693 -12.797 1.00 93.56 118 LYS A O 1
ATOM 961 N N . ILE A 1 119 ? -5.595 7.248 -13.655 1.00 93.06 119 ILE A N 1
ATOM 962 C CA . ILE A 1 119 ? -6.140 7.227 -15.021 1.00 93.06 119 ILE A CA 1
ATOM 963 C C . ILE A 1 119 ? -7.550 6.626 -15.015 1.00 93.06 119 ILE A C 1
ATOM 965 O O . ILE A 1 119 ? -8.474 7.238 -15.542 1.00 93.06 119 ILE A O 1
ATOM 969 N N . THR A 1 120 ? -7.741 5.481 -14.356 1.00 93.25 120 THR A N 1
ATOM 970 C CA . THR A 1 120 ? -9.056 4.838 -14.233 1.00 93.25 120 THR A CA 1
ATOM 971 C C . THR A 1 120 ? -10.074 5.760 -13.567 1.00 93.25 120 THR A C 1
ATOM 973 O O . THR A 1 120 ? -11.187 5.896 -14.065 1.00 93.25 120 THR A O 1
ATOM 976 N N . LEU A 1 121 ? -9.695 6.443 -12.481 1.00 93.69 121 LEU A N 1
ATOM 977 C CA . LEU A 1 121 ? -10.583 7.374 -11.789 1.00 93.69 121 LEU A CA 1
ATOM 978 C C . LEU A 1 1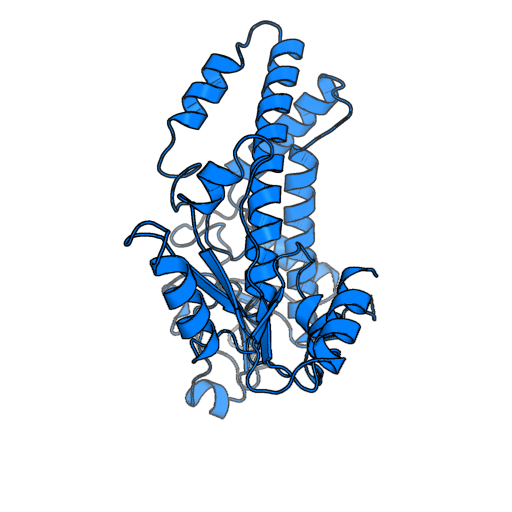21 ? -11.021 8.528 -12.698 1.00 93.69 121 LEU A C 1
ATOM 980 O O . LEU A 1 121 ? -12.209 8.828 -12.748 1.00 93.69 121 LEU A O 1
ATOM 984 N N . VAL A 1 122 ? -10.098 9.180 -13.415 1.00 94.69 122 VAL A N 1
ATOM 985 C CA . VAL A 1 122 ? -10.474 10.317 -14.277 1.00 94.69 122 VAL A CA 1
ATOM 986 C C . VAL A 1 122 ? -11.297 9.886 -15.488 1.00 94.69 122 VAL A C 1
ATOM 988 O O . VAL A 1 122 ? -12.219 10.607 -15.858 1.00 94.69 122 VAL A O 1
ATOM 991 N N . ASN A 1 123 ? -11.032 8.704 -16.050 1.00 94.50 123 ASN A N 1
ATOM 992 C CA . ASN A 1 123 ? -11.849 8.147 -17.129 1.00 94.50 123 ASN A CA 1
ATOM 993 C C . ASN A 1 123 ? -13.269 7.836 -16.643 1.00 94.50 123 ASN A C 1
ATOM 995 O O . ASN A 1 123 ? -14.233 8.207 -17.297 1.00 94.50 123 ASN A O 1
ATOM 999 N N . MET A 1 124 ? -13.414 7.266 -15.447 1.00 94.38 124 MET A N 1
ATOM 1000 C CA . MET A 1 124 ? -14.733 7.031 -14.860 1.00 94.38 124 MET A CA 1
ATOM 1001 C C . MET A 1 124 ? -15.488 8.340 -14.577 1.00 94.38 124 MET A C 1
ATOM 1003 O O . MET A 1 124 ? -16.701 8.398 -14.744 1.00 94.38 124 MET A O 1
ATOM 1007 N N . ILE A 1 125 ? -14.796 9.421 -14.184 1.00 94.75 125 ILE A N 1
ATOM 1008 C CA . ILE A 1 125 ? -15.423 10.752 -14.075 1.00 94.75 125 ILE A CA 1
ATOM 1009 C C . ILE A 1 125 ? -15.922 11.226 -15.449 1.00 94.75 125 ILE A C 1
ATOM 1011 O O . ILE A 1 125 ? -16.987 11.841 -15.510 1.00 94.75 125 ILE A O 1
ATOM 1015 N N . ALA A 1 126 ? -15.184 10.949 -16.530 1.00 96.00 126 ALA A N 1
ATOM 1016 C CA . ALA A 1 126 ? -15.614 11.266 -17.892 1.00 96.00 126 ALA A CA 1
ATOM 1017 C C . ALA A 1 126 ? -16.897 10.511 -18.266 1.00 96.00 126 ALA A C 1
ATOM 1019 O O . ALA A 1 126 ? -17.849 11.139 -18.718 1.00 96.00 126 ALA A O 1
ATOM 1020 N N . ASP A 1 127 ? -16.964 9.212 -17.979 1.00 95.44 127 ASP A N 1
ATOM 1021 C CA . ASP A 1 127 ? -18.145 8.391 -18.271 1.00 95.44 127 ASP A CA 1
ATOM 1022 C C . ASP A 1 127 ? -19.364 8.819 -17.437 1.00 95.44 127 ASP A C 1
ATOM 1024 O O . ASP A 1 127 ? -20.487 8.877 -17.937 1.00 95.44 127 ASP A O 1
ATOM 1028 N N . VAL A 1 128 ? -19.153 9.220 -16.178 1.00 93.06 128 VAL A N 1
ATOM 1029 C CA . VAL A 1 128 ? -20.205 9.849 -15.362 1.00 93.06 128 VAL A CA 1
ATOM 1030 C C . VAL A 1 128 ? -20.646 11.190 -15.963 1.00 93.06 128 VAL A C 1
ATOM 1032 O O . VAL A 1 128 ? -21.836 11.500 -15.949 1.00 93.06 128 VAL A O 1
ATOM 1035 N N . ALA A 1 129 ? -19.719 11.995 -16.494 1.00 94.69 129 ALA A N 1
ATOM 1036 C CA . ALA A 1 129 ? -20.052 13.253 -17.167 1.00 94.69 129 ALA A CA 1
ATOM 1037 C C . ALA A 1 129 ? -20.908 13.022 -18.410 1.00 94.69 129 ALA A C 1
ATOM 1039 O O . ALA A 1 129 ? -21.919 13.708 -18.574 1.00 94.69 129 ALA A O 1
ATOM 1040 N N . GLU A 1 130 ? -20.537 12.032 -19.218 1.00 94.00 130 GLU A N 1
ATOM 1041 C CA . GLU A 1 130 ? -21.280 11.612 -20.402 1.00 94.00 130 GLU A CA 1
ATOM 1042 C C . GLU A 1 130 ? -22.691 11.145 -20.024 1.00 94.00 130 GLU A C 1
ATOM 1044 O O . GLU A 1 130 ? -23.677 11.654 -20.554 1.00 94.00 130 GLU A O 1
ATOM 1049 N N . GLY A 1 131 ? -22.810 10.261 -19.027 1.00 91.88 131 GLY A N 1
ATOM 1050 C CA . GLY A 1 131 ? -24.100 9.742 -18.568 1.00 91.88 131 GLY A CA 1
ATOM 1051 C C . GLY A 1 131 ? -25.028 10.799 -17.953 1.00 91.88 131 GLY A C 1
ATOM 1052 O O . GLY A 1 131 ? -26.249 10.670 -18.029 1.00 91.88 131 GLY A O 1
ATOM 1053 N N . ILE A 1 132 ? -24.476 11.862 -17.354 1.00 92.31 132 ILE A N 1
ATOM 1054 C CA . ILE A 1 132 ? -25.252 12.978 -16.782 1.00 92.31 132 ILE A CA 1
ATOM 1055 C C . ILE A 1 132 ? -25.611 14.038 -17.843 1.00 92.31 132 ILE A C 1
ATOM 1057 O O . ILE A 1 132 ? -26.622 14.726 -17.697 1.00 92.31 132 ILE A O 1
ATOM 1061 N N . GLY A 1 133 ? -24.788 14.224 -18.882 1.00 89.31 133 GLY A N 1
ATOM 1062 C CA . GLY A 1 133 ? -25.023 15.150 -20.004 1.00 89.31 133 GLY A CA 1
ATOM 1063 C C . GLY A 1 133 ? -24.843 16.652 -19.711 1.00 89.31 133 GLY A C 1
ATOM 1064 O O . GLY A 1 133 ? -24.831 17.470 -20.631 1.00 89.31 133 GLY A O 1
ATOM 1065 N N . HIS A 1 134 ? -24.676 17.047 -18.443 1.00 92.44 134 HIS A N 1
ATOM 1066 C CA . HIS A 1 134 ? -24.512 18.447 -18.010 1.00 92.44 134 HIS A CA 1
ATOM 1067 C C . HIS A 1 134 ? -23.285 18.670 -17.107 1.00 92.44 134 HIS A C 1
ATOM 1069 O O . HIS A 1 134 ? -23.272 19.570 -16.266 1.00 92.44 134 HIS A O 1
ATOM 1075 N N . MET A 1 135 ? -22.239 17.855 -17.271 1.00 95.56 135 MET A N 1
ATOM 1076 C CA . MET A 1 135 ? -20.979 17.963 -16.533 1.00 95.56 135 MET A CA 1
ATOM 1077 C C . MET A 1 135 ? -19.796 17.971 -17.505 1.00 95.56 135 MET A C 1
ATOM 1079 O O . MET A 1 135 ? -19.756 17.185 -18.442 1.00 95.56 135 MET A O 1
ATOM 1083 N N . ASN A 1 136 ? -18.814 18.844 -17.267 1.00 94.75 136 ASN A N 1
ATOM 1084 C CA . ASN A 1 136 ? -17.559 18.855 -18.018 1.00 94.75 136 ASN A CA 1
ATOM 1085 C C . ASN A 1 136 ? -16.439 18.238 -17.164 1.00 94.75 136 ASN A C 1
ATOM 1087 O O . ASN A 1 136 ? -16.089 18.777 -16.110 1.00 94.75 136 ASN A O 1
ATOM 1091 N N . VAL A 1 137 ? -15.867 17.127 -17.637 1.00 96.94 137 VAL A N 1
ATOM 1092 C CA . VAL A 1 137 ? -14.781 16.404 -16.959 1.00 96.94 137 VAL A CA 1
ATOM 1093 C C . VAL A 1 137 ? -13.512 17.243 -16.783 1.00 96.94 137 VAL A C 1
ATOM 1095 O O . VAL A 1 137 ? -12.851 17.128 -15.749 1.00 96.94 137 VAL A O 1
ATOM 1098 N N . ASP A 1 138 ? -13.189 18.143 -17.712 1.00 97.12 138 ASP A N 1
ATOM 1099 C CA . ASP A 1 138 ? -11.983 18.977 -17.631 1.00 97.12 138 ASP A CA 1
ATOM 1100 C C . ASP A 1 138 ? -12.065 19.956 -16.458 1.00 97.12 138 ASP A C 1
ATOM 1102 O O . ASP A 1 138 ? -11.095 20.141 -15.727 1.00 97.12 138 ASP A O 1
ATOM 1106 N N . VAL A 1 139 ? -13.254 20.513 -16.191 1.00 97.75 139 VAL A N 1
ATOM 1107 C CA . VAL A 1 139 ? -13.483 21.396 -15.034 1.00 97.75 139 VAL A CA 1
ATOM 1108 C C . VAL A 1 139 ? -13.210 20.656 -13.720 1.00 97.75 139 VAL A C 1
ATOM 1110 O O . VAL A 1 139 ? -12.575 21.204 -12.814 1.00 97.75 139 VAL A O 1
ATOM 1113 N N . VAL A 1 140 ? -13.659 19.401 -13.615 1.00 96.19 140 VAL A N 1
ATOM 1114 C CA . VAL A 1 140 ? -13.461 18.562 -12.423 1.00 96.19 140 VAL A CA 1
ATOM 1115 C C . VAL A 1 140 ? -11.991 18.162 -12.286 1.00 96.19 140 VAL A C 1
ATOM 1117 O O . VAL A 1 140 ? -11.381 18.355 -11.231 1.00 96.19 140 VAL A O 1
ATOM 1120 N N . THR A 1 141 ? -11.394 17.629 -13.349 1.00 96.62 141 THR A N 1
ATOM 1121 C CA . THR A 1 141 ? -10.021 17.112 -13.323 1.00 96.62 141 THR A CA 1
ATOM 1122 C C . THR A 1 141 ? -8.981 18.219 -13.139 1.00 96.62 141 THR A C 1
ATOM 1124 O O . THR A 1 141 ? -8.018 18.012 -12.397 1.00 96.62 141 THR A O 1
ATOM 1127 N N . ASP A 1 142 ? -9.195 19.425 -13.676 1.00 96.06 142 ASP A N 1
ATOM 1128 C CA . ASP A 1 142 ? -8.327 20.580 -13.420 1.00 96.06 142 ASP A CA 1
ATOM 1129 C C . ASP A 1 142 ? -8.365 21.038 -11.958 1.00 96.06 142 ASP A C 1
ATOM 1131 O O . ASP A 1 142 ? -7.336 21.452 -11.409 1.00 96.06 142 ASP A O 1
ATOM 1135 N N . ALA A 1 143 ? -9.526 20.960 -11.299 1.00 95.19 143 ALA A N 1
ATOM 1136 C CA . ALA A 1 143 ? -9.633 21.252 -9.872 1.00 95.19 143 ALA A CA 1
ATOM 1137 C C . ALA A 1 143 ? -8.833 20.235 -9.035 1.00 95.19 143 ALA A C 1
ATOM 1139 O O . ALA A 1 143 ? -8.063 20.621 -8.147 1.00 95.19 143 ALA A O 1
ATOM 1140 N N . LEU A 1 144 ? -8.937 18.940 -9.361 1.00 94.62 144 LEU A N 1
ATOM 1141 C CA . LEU A 1 144 ? -8.162 17.882 -8.701 1.00 94.62 144 LEU A CA 1
ATOM 1142 C C . LEU A 1 144 ? -6.654 18.041 -8.953 1.00 94.62 144 LEU A C 1
ATOM 1144 O O . LEU A 1 144 ? -5.860 17.965 -8.014 1.00 94.62 144 LEU A O 1
ATOM 1148 N N . LYS A 1 145 ? -6.249 18.348 -10.191 1.00 93.06 145 LYS A N 1
ATOM 1149 C CA . LYS A 1 145 ? -4.847 18.555 -10.594 1.00 93.06 145 LYS A CA 1
ATOM 1150 C C . LYS A 1 145 ? -4.150 19.665 -9.802 1.00 93.06 145 LYS A C 1
ATOM 1152 O O . LYS A 1 145 ? -2.959 19.554 -9.519 1.00 93.06 145 LYS A O 1
ATOM 1157 N N . LYS A 1 146 ? -4.877 20.716 -9.409 1.00 93.25 146 LYS A N 1
ATOM 1158 C CA . LYS A 1 146 ? -4.351 21.852 -8.623 1.00 93.25 146 LYS A CA 1
ATOM 1159 C C . LYS A 1 146 ? -4.207 21.550 -7.119 1.00 93.25 146 LYS A C 1
ATOM 1161 O O . LYS A 1 146 ? -3.713 22.391 -6.370 1.00 93.25 146 LYS A O 1
ATOM 1166 N N . SER A 1 147 ? -4.614 20.367 -6.652 1.00 92.75 147 SER A N 1
ATOM 1167 C CA . SER A 1 147 ? -4.631 20.015 -5.226 1.00 92.75 147 SER A CA 1
ATOM 1168 C C . SER A 1 147 ? -3.281 19.498 -4.707 1.00 92.75 147 SER A C 1
ATOM 1170 O O . SER A 1 147 ? -2.946 18.329 -4.874 1.00 92.75 147 SER A O 1
ATOM 1172 N N . THR A 1 148 ? -2.540 20.327 -3.966 1.00 91.12 148 THR A N 1
ATOM 1173 C CA . THR A 1 148 ? -1.164 20.026 -3.500 1.00 91.12 148 THR A CA 1
ATOM 1174 C C . THR A 1 148 ? -1.045 19.477 -2.075 1.00 91.12 148 THR A C 1
ATOM 1176 O O . THR A 1 148 ? 0.051 19.143 -1.639 1.00 91.12 148 THR A O 1
ATOM 1179 N N . LYS A 1 149 ? -2.149 19.388 -1.319 1.00 88.62 149 LYS A N 1
ATOM 1180 C CA . LYS A 1 149 ? -2.122 18.959 0.097 1.00 88.62 149 LYS A CA 1
ATOM 1181 C C . LYS A 1 149 ? -2.470 17.483 0.300 1.00 88.62 149 LYS A C 1
ATOM 1183 O O . LYS A 1 149 ? -1.750 16.777 0.997 1.00 88.62 149 LYS A O 1
ATOM 1188 N N . ARG A 1 150 ? -3.600 17.045 -0.266 1.00 88.69 150 ARG A N 1
ATOM 1189 C CA . ARG A 1 150 ? -4.216 15.730 0.007 1.00 88.69 150 ARG A CA 1
ATOM 1190 C C . ARG A 1 150 ? -4.051 14.721 -1.128 1.00 88.69 150 ARG A C 1
ATOM 1192 O O . ARG A 1 150 ? -3.851 13.557 -0.844 1.00 88.69 150 ARG A O 1
ATOM 1199 N N . ILE A 1 151 ? -4.162 15.171 -2.381 1.00 87.62 151 ILE A N 1
ATOM 1200 C CA . ILE A 1 151 ? -4.137 14.297 -3.568 1.00 87.62 151 ILE A CA 1
ATOM 1201 C C . ILE A 1 151 ? -2.712 14.173 -4.116 1.00 87.62 151 ILE A C 1
ATOM 1203 O O . ILE A 1 151 ? -2.234 13.072 -4.352 1.00 87.62 151 ILE A O 1
ATOM 1207 N N . MET A 1 152 ? -2.033 15.311 -4.309 1.00 86.31 152 MET A N 1
ATOM 1208 C CA . MET A 1 152 ? -0.657 15.364 -4.830 1.00 86.31 152 MET A CA 1
ATOM 1209 C C . MET A 1 152 ? 0.388 15.632 -3.731 1.00 86.31 152 MET A C 1
ATOM 1211 O O . MET A 1 152 ? 1.564 15.805 -4.033 1.00 86.31 152 MET A O 1
ATOM 1215 N N . GLY A 1 153 ? -0.048 15.750 -2.473 1.00 86.44 153 GLY A N 1
ATOM 1216 C CA . GLY A 1 153 ? 0.803 16.068 -1.324 1.00 86.44 153 GLY A CA 1
ATOM 1217 C C . GLY A 1 153 ? 1.027 14.873 -0.401 1.00 86.44 153 GLY A C 1
ATOM 1218 O O . GLY A 1 153 ? 0.658 13.751 -0.717 1.00 86.44 153 GLY A O 1
ATOM 1219 N N . GLN A 1 154 ? 1.596 15.130 0.778 1.00 86.06 154 GLN A N 1
ATOM 1220 C CA . GLN A 1 154 ? 1.906 14.093 1.777 1.00 86.06 154 GLN A CA 1
ATOM 1221 C C . GLN A 1 154 ? 0.674 13.544 2.520 1.00 86.06 154 GLN A C 1
ATOM 1223 O O . GLN A 1 154 ? 0.778 12.553 3.241 1.00 86.06 154 GLN A O 1
ATOM 1228 N N . GLY A 1 155 ? -0.486 14.199 2.409 1.00 85.31 155 GLY A N 1
ATOM 1229 C CA . GLY A 1 155 ? -1.703 13.730 3.068 1.00 85.31 155 GLY A CA 1
ATOM 1230 C C . GLY A 1 155 ? -2.107 12.333 2.589 1.00 85.31 155 GLY A C 1
ATOM 1231 O O . GLY A 1 155 ? -1.964 12.024 1.416 1.00 85.31 155 GLY A O 1
ATOM 1232 N N . TYR A 1 156 ? -2.641 11.511 3.498 1.00 85.81 156 TYR A N 1
ATOM 1233 C CA . TYR A 1 156 ? -3.132 10.150 3.215 1.00 85.81 156 TYR A CA 1
ATOM 1234 C C . TYR A 1 156 ? -2.075 9.149 2.699 1.00 85.81 156 TYR A C 1
ATOM 1236 O O . TYR A 1 156 ? -2.438 8.093 2.195 1.00 85.81 156 TYR A O 1
ATOM 1244 N N . MET A 1 157 ? -0.779 9.430 2.892 1.00 86.50 157 MET A N 1
ATOM 1245 C CA . MET A 1 157 ? 0.334 8.533 2.525 1.00 86.50 157 MET A CA 1
ATOM 1246 C C . MET A 1 157 ? 0.869 7.684 3.695 1.00 86.50 157 MET A C 1
ATOM 1248 O O . MET A 1 157 ? 1.949 7.104 3.603 1.00 86.50 157 MET A O 1
ATOM 1252 N N . SER A 1 158 ? 0.126 7.601 4.801 1.00 84.94 158 SER A N 1
ATOM 1253 C CA . SER A 1 158 ? 0.489 6.785 5.966 1.00 84.94 158 SER A CA 1
ATOM 1254 C C . SER A 1 158 ? -0.387 5.539 6.039 1.00 84.94 158 SER A C 1
ATOM 1256 O O . SER A 1 158 ? -1.611 5.649 6.075 1.00 84.94 158 SER A O 1
ATOM 1258 N N . ALA A 1 159 ? 0.230 4.361 6.128 1.00 85.88 159 ALA A N 1
ATOM 1259 C CA . ALA A 1 159 ? -0.490 3.128 6.430 1.00 85.88 159 ALA A CA 1
ATOM 1260 C C . ALA A 1 159 ? -1.026 3.146 7.874 1.00 85.88 159 ALA A C 1
ATOM 1262 O O . ALA A 1 159 ? -0.435 3.760 8.766 1.00 85.88 159 ALA A O 1
ATOM 1263 N N . GLY A 1 160 ? -2.112 2.429 8.134 1.00 86.25 160 GLY A N 1
ATOM 1264 C CA . GLY A 1 160 ? -2.757 2.427 9.441 1.00 86.25 160 GLY A CA 1
ATOM 1265 C C . GLY A 1 160 ? -3.993 1.544 9.467 1.00 86.25 160 GLY A C 1
ATOM 1266 O O . GLY A 1 160 ? -4.177 0.683 8.603 1.00 86.25 160 GLY A O 1
ATOM 1267 N N . LEU A 1 161 ? -4.848 1.797 10.454 1.00 82.19 161 LEU A N 1
ATOM 1268 C CA . LEU A 1 161 ? -6.224 1.315 10.431 1.00 82.19 161 LEU A CA 1
ATOM 1269 C C . LEU A 1 161 ? -6.939 1.878 9.180 1.00 82.19 161 LEU A C 1
ATOM 1271 O O . LEU A 1 161 ? -6.599 2.973 8.730 1.00 82.19 161 LEU A O 1
ATOM 1275 N N . GLY A 1 162 ? -7.855 1.106 8.586 1.00 78.19 162 GLY A N 1
ATOM 1276 C CA . GLY A 1 162 ? -8.427 1.385 7.258 1.00 78.19 162 GLY A CA 1
ATOM 1277 C C . GLY A 1 162 ? -9.223 2.693 7.130 1.00 78.19 162 GLY A C 1
ATOM 1278 O O . GLY A 1 162 ? -9.378 3.448 8.087 1.00 78.19 162 GLY A O 1
ATOM 1279 N N . ASP A 1 163 ? -9.753 2.957 5.929 1.00 79.75 163 ASP A N 1
ATOM 1280 C CA . ASP A 1 163 ? -10.531 4.174 5.638 1.00 79.75 163 ASP A CA 1
ATOM 1281 C C . ASP A 1 163 ? -11.759 4.322 6.557 1.00 79.75 163 ASP A C 1
ATOM 1283 O O . ASP A 1 163 ? -12.457 3.346 6.870 1.00 79.75 163 ASP A O 1
ATOM 1287 N N . GLY A 1 164 ? -12.023 5.554 6.994 1.00 78.94 164 GLY A N 1
ATOM 1288 C CA . GLY A 1 164 ? -12.951 5.842 8.077 1.00 78.94 164 GLY A CA 1
ATOM 1289 C C . GLY A 1 164 ? -13.667 7.186 7.984 1.00 78.94 164 GLY A C 1
ATOM 1290 O O . GLY A 1 164 ? -13.313 8.076 7.213 1.00 78.94 164 GLY A O 1
ATOM 1291 N N . GLY A 1 165 ? -14.671 7.343 8.843 1.00 81.25 165 GLY A N 1
ATOM 1292 C CA . GLY A 1 165 ? -15.515 8.533 8.928 1.00 81.25 165 GLY A CA 1
ATOM 1293 C C . GLY A 1 165 ? -16.752 8.425 8.046 1.00 81.25 165 GLY A C 1
ATOM 1294 O O . GLY A 1 165 ? -16.852 7.554 7.190 1.00 81.25 165 GLY A O 1
ATOM 1295 N N . ALA A 1 166 ? -17.728 9.304 8.265 1.00 76.62 166 ALA A N 1
ATOM 1296 C CA . ALA A 1 166 ? -19.012 9.197 7.576 1.00 76.62 166 ALA A CA 1
ATOM 1297 C C . ALA A 1 166 ? -18.931 9.540 6.078 1.00 76.62 166 ALA A C 1
ATOM 1299 O O . ALA A 1 166 ? -19.714 9.007 5.304 1.00 76.62 166 ALA A O 1
ATOM 1300 N N . CYS A 1 167 ? -18.022 10.430 5.663 1.00 84.06 167 CYS A N 1
ATOM 1301 C CA . CYS A 1 167 ? -18.050 10.984 4.307 1.00 84.06 167 CYS A CA 1
ATOM 1302 C C . CYS A 1 167 ? -17.473 10.038 3.248 1.00 84.06 167 CYS A C 1
ATOM 1304 O O . CYS A 1 167 ? -18.163 9.781 2.272 1.00 84.06 167 CYS A O 1
ATOM 1306 N N . HIS A 1 168 ? -16.260 9.493 3.423 1.00 84.69 168 HIS A N 1
ATOM 1307 C CA . HIS A 1 168 ? -15.627 8.717 2.344 1.00 84.69 168 HIS A CA 1
ATOM 1308 C C . HIS A 1 168 ? -16.423 7.452 1.972 1.00 84.69 168 HIS A C 1
ATOM 1310 O O . HIS A 1 168 ? -16.744 7.291 0.794 1.00 84.69 168 HIS A O 1
ATOM 1316 N N . PRO A 1 169 ? -16.845 6.597 2.930 1.00 84.19 169 PRO A N 1
ATOM 1317 C CA . PRO A 1 169 ? -17.656 5.426 2.610 1.00 84.19 169 PRO A CA 1
ATOM 1318 C C . PRO A 1 169 ? -19.015 5.807 2.018 1.00 84.19 169 PRO A C 1
ATOM 1320 O O . PRO A 1 169 ? -19.445 5.206 1.040 1.00 84.19 169 PRO A O 1
ATOM 1323 N N . ARG A 1 170 ? -19.683 6.832 2.569 1.00 87.88 170 ARG A N 1
ATOM 1324 C CA . ARG A 1 170 ? -20.977 7.313 2.062 1.00 87.88 170 ARG A CA 1
ATOM 1325 C C . ARG A 1 170 ? -20.874 7.766 0.611 1.00 87.88 170 ARG A C 1
ATOM 1327 O O . ARG A 1 170 ? -21.725 7.399 -0.192 1.00 87.88 170 ARG A O 1
ATOM 1334 N N . ASP A 1 171 ? -19.864 8.570 0.296 1.00 90.00 171 ASP A N 1
ATOM 1335 C CA . ASP A 1 171 ? -19.699 9.143 -1.035 1.00 90.00 171 ASP A CA 1
ATOM 1336 C C . ASP A 1 171 ? -19.376 8.034 -2.054 1.00 90.00 171 ASP A C 1
ATOM 1338 O O . ASP A 1 171 ? -19.986 8.001 -3.119 1.00 90.00 171 ASP A O 1
ATOM 1342 N N . ASN A 1 172 ? -18.533 7.053 -1.698 1.00 90.12 172 ASN A N 1
ATOM 1343 C CA . ASN A 1 172 ? -18.262 5.888 -2.553 1.00 90.12 172 ASN A CA 1
ATOM 1344 C C . ASN A 1 172 ? -19.499 4.995 -2.754 1.00 90.12 172 ASN A C 1
ATOM 1346 O O . ASN A 1 172 ? -19.763 4.570 -3.874 1.00 90.12 172 ASN A O 1
ATOM 1350 N N . ILE A 1 173 ? -20.302 4.748 -1.714 1.00 88.94 173 ILE A N 1
ATOM 1351 C CA . ILE A 1 173 ? -21.562 3.988 -1.839 1.00 88.94 173 ILE A CA 1
ATOM 1352 C C . ILE A 1 173 ? -22.552 4.718 -2.759 1.00 88.94 173 ILE A C 1
ATOM 1354 O O . ILE A 1 173 ? -23.192 4.098 -3.610 1.00 88.94 173 ILE A O 1
ATOM 1358 N N . ALA A 1 174 ? -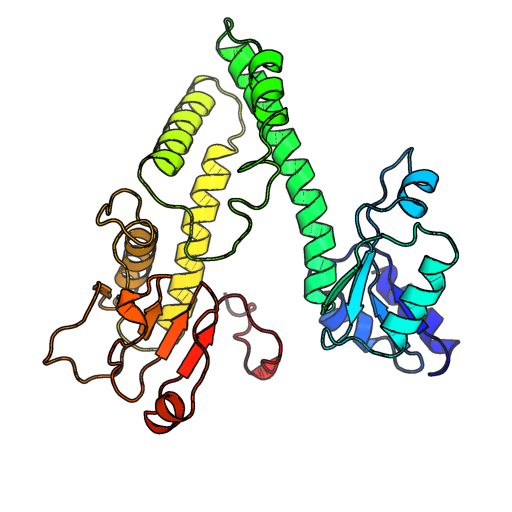22.670 6.040 -2.619 1.00 89.94 174 ALA A N 1
ATOM 1359 C CA . ALA A 1 174 ? -23.534 6.843 -3.479 1.00 89.94 174 ALA A CA 1
ATOM 1360 C C . ALA A 1 174 ? -23.063 6.821 -4.943 1.00 89.94 174 ALA A C 1
ATOM 1362 O O . ALA A 1 174 ? -23.885 6.743 -5.856 1.00 89.94 174 ALA A O 1
ATOM 1363 N N . LEU A 1 175 ? -21.748 6.866 -5.165 1.00 90.50 175 LEU A N 1
ATOM 1364 C CA . LEU A 1 175 ? -21.151 6.829 -6.496 1.00 90.50 175 LEU A CA 1
ATOM 1365 C C . LEU A 1 175 ? -21.246 5.447 -7.153 1.00 90.50 175 LEU A C 1
ATOM 1367 O O . LEU A 1 175 ? -21.541 5.386 -8.341 1.00 90.50 175 LEU A O 1
ATOM 1371 N N . ARG A 1 176 ? -21.130 4.356 -6.391 1.00 92.25 176 ARG A N 1
ATOM 1372 C CA . ARG A 1 176 ? -21.477 3.003 -6.853 1.00 92.25 176 ARG A CA 1
ATOM 1373 C C . ARG A 1 176 ? -22.914 2.935 -7.365 1.00 92.25 176 ARG A C 1
ATOM 1375 O O . ARG A 1 176 ? -23.157 2.539 -8.498 1.00 92.25 176 ARG A O 1
ATOM 1382 N N . SER A 1 177 ? -23.873 3.416 -6.569 1.00 92.25 177 SER A N 1
ATOM 1383 C CA . SER A 1 177 ? -25.282 3.456 -6.986 1.00 92.25 177 SER A CA 1
ATOM 1384 C C . SER A 1 177 ? -25.503 4.336 -8.225 1.00 92.25 177 SER A C 1
ATOM 1386 O O . SER A 1 177 ? -26.422 4.106 -9.011 1.00 92.25 177 SER A O 1
ATOM 1388 N N . LEU A 1 178 ? -24.682 5.372 -8.424 1.00 88.94 178 LEU A N 1
ATOM 1389 C CA . LEU A 1 178 ? -24.700 6.156 -9.657 1.00 88.94 178 LEU A CA 1
ATOM 1390 C C . LEU A 1 178 ? -24.129 5.366 -10.842 1.00 88.94 178 LEU A C 1
ATOM 1392 O O . LEU A 1 178 ? -24.766 5.357 -11.888 1.00 88.94 178 LEU A O 1
ATOM 1396 N N . ALA A 1 179 ? -22.990 4.693 -10.681 1.00 88.75 179 ALA A N 1
ATOM 1397 C CA . ALA A 1 179 ? -22.373 3.879 -11.727 1.00 88.75 179 ALA A CA 1
ATOM 1398 C C . ALA A 1 179 ? -23.307 2.751 -12.201 1.00 88.75 179 ALA A C 1
ATOM 1400 O O . ALA A 1 179 ? -23.462 2.552 -13.403 1.00 88.75 179 ALA A O 1
ATOM 1401 N N . GLU A 1 180 ? -24.000 2.089 -11.269 1.00 91.88 180 GLU A N 1
ATOM 1402 C CA . GLU A 1 180 ? -25.028 1.082 -11.568 1.00 91.88 180 GLU A CA 1
ATOM 1403 C C . GLU A 1 180 ? -26.202 1.680 -12.364 1.00 91.88 180 GLU A C 1
ATOM 1405 O O . GLU A 1 180 ? -26.651 1.090 -13.342 1.00 91.88 18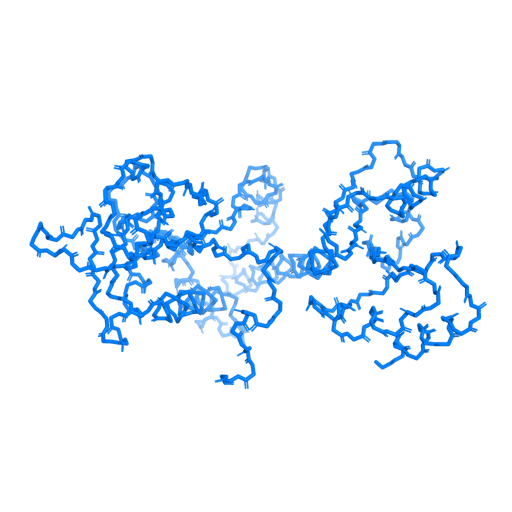0 GLU A O 1
ATOM 1410 N N . ARG A 1 181 ? -26.684 2.878 -11.998 1.00 92.38 181 ARG A N 1
ATOM 1411 C CA . ARG A 1 181 ? -27.770 3.562 -12.733 1.00 92.38 181 ARG A CA 1
ATOM 1412 C C . ARG A 1 181 ? -27.367 4.024 -14.131 1.00 92.38 181 ARG A C 1
ATOM 1414 O O . ARG A 1 181 ? -28.241 4.158 -14.982 1.00 92.38 181 ARG A O 1
ATOM 1421 N N . LEU A 1 182 ? -26.086 4.318 -14.336 1.00 90.50 182 LEU A N 1
ATOM 1422 C CA . LEU A 1 182 ? -25.532 4.728 -15.625 1.00 90.50 182 LEU A CA 1
ATOM 1423 C C . LEU A 1 182 ? -25.078 3.538 -16.487 1.00 90.50 182 LEU A C 1
ATOM 1425 O O . LEU A 1 182 ? -24.598 3.767 -17.591 1.00 90.50 182 LEU A O 1
ATOM 1429 N N . ASP A 1 183 ? -25.226 2.299 -16.002 1.00 91.44 183 ASP A N 1
ATOM 1430 C CA . ASP A 1 183 ? -24.830 1.064 -16.697 1.00 91.44 183 ASP A CA 1
ATOM 1431 C C . ASP A 1 183 ? -23.377 1.090 -17.212 1.00 91.44 183 ASP A C 1
ATOM 1433 O O . ASP A 1 183 ? -23.070 0.669 -18.325 1.00 91.44 183 ASP A O 1
ATOM 1437 N N . LEU A 1 184 ? -22.449 1.606 -16.394 1.00 89.25 184 LEU A N 1
ATOM 1438 C CA . LEU A 1 184 ? -21.042 1.748 -16.802 1.00 89.25 184 LEU A CA 1
ATOM 1439 C C . LEU A 1 184 ? -20.333 0.396 -17.000 1.00 89.25 184 LEU A C 1
ATOM 1441 O O . LEU A 1 184 ? -19.285 0.332 -17.637 1.00 89.25 184 LEU A O 1
ATOM 1445 N N . GLY A 1 185 ? -20.867 -0.693 -16.440 1.00 83.94 185 GLY A N 1
ATOM 1446 C CA . GLY A 1 185 ? -20.299 -2.043 -16.556 1.00 83.94 185 GLY A CA 1
ATOM 1447 C C . GLY A 1 185 ? -19.005 -2.280 -15.761 1.00 83.94 185 GLY A C 1
ATOM 1448 O O . GLY A 1 185 ? -18.489 -3.397 -15.750 1.00 83.94 185 GLY A O 1
ATOM 1449 N N . TYR A 1 186 ? -18.484 -1.261 -15.072 1.00 83.44 186 TYR A N 1
ATOM 1450 C CA . TYR A 1 186 ? -17.346 -1.346 -14.160 1.00 83.44 186 TYR A CA 1
ATOM 1451 C C . TYR A 1 186 ? -17.514 -0.356 -12.996 1.00 83.44 186 TYR A C 1
ATOM 1453 O O . TYR A 1 186 ? -18.156 0.683 -13.147 1.00 83.44 186 TYR A O 1
ATOM 1461 N N . ASP A 1 187 ? -16.940 -0.672 -11.830 1.00 85.31 187 ASP A N 1
ATOM 1462 C CA . ASP A 1 187 ? -17.123 0.133 -10.617 1.00 85.31 187 ASP A CA 1
ATOM 1463 C C . ASP A 1 187 ? -15.840 0.208 -9.768 1.00 85.31 187 ASP A C 1
ATOM 1465 O O . ASP A 1 187 ? -15.482 -0.708 -9.023 1.00 85.31 187 ASP A O 1
ATOM 1469 N N . LEU A 1 188 ? -15.130 1.336 -9.872 1.00 89.75 188 LEU A N 1
ATOM 1470 C CA . LEU A 1 188 ? -13.968 1.611 -9.023 1.00 89.75 188 LEU A CA 1
ATOM 1471 C C . LEU A 1 188 ? -14.377 1.879 -7.563 1.00 89.75 188 LEU A C 1
ATOM 1473 O O . LEU A 1 188 ? -13.587 1.621 -6.654 1.00 89.75 188 LEU A O 1
ATOM 1477 N N . PHE A 1 189 ? -15.583 2.390 -7.316 1.00 89.19 189 PHE A N 1
ATOM 1478 C CA . PHE A 1 189 ? -16.077 2.688 -5.973 1.00 89.19 189 PHE A CA 1
ATOM 1479 C C . PHE A 1 189 ? -16.371 1.404 -5.192 1.00 89.19 189 PHE A C 1
ATOM 1481 O O . PHE A 1 189 ? -15.995 1.309 -4.022 1.00 89.19 189 PHE A O 1
ATOM 1488 N N . ASP A 1 190 ? -16.944 0.387 -5.843 1.00 90.38 190 ASP A N 1
ATOM 1489 C CA . ASP A 1 190 ? -17.064 -0.962 -5.279 1.00 90.38 190 ASP A CA 1
ATOM 1490 C C . ASP A 1 190 ? -15.693 -1.564 -4.959 1.00 90.38 190 ASP A C 1
ATOM 1492 O O . ASP A 1 190 ? -15.485 -2.076 -3.859 1.00 90.38 190 ASP A O 1
ATOM 1496 N N . ALA A 1 191 ? -14.719 -1.432 -5.865 1.00 91.31 191 ALA A N 1
ATOM 1497 C CA . ALA A 1 191 ? -13.366 -1.925 -5.620 1.00 91.31 191 ALA A CA 1
ATOM 1498 C C . ALA A 1 191 ? -12.722 -1.269 -4.381 1.00 91.31 191 ALA A C 1
ATOM 1500 O O . ALA A 1 191 ? -12.072 -1.953 -3.586 1.00 91.31 191 ALA A O 1
ATOM 1501 N N . ILE A 1 192 ? -12.932 0.038 -4.173 1.00 91.00 192 ILE A N 1
ATOM 1502 C CA . ILE A 1 192 ? -12.457 0.763 -2.982 1.00 91.00 192 ILE A CA 1
ATOM 1503 C C . ILE A 1 192 ? -13.122 0.218 -1.711 1.00 91.00 192 ILE A C 1
ATOM 1505 O O . ILE A 1 192 ? -12.434 -0.062 -0.724 1.00 91.00 192 ILE A O 1
ATOM 1509 N N . MET A 1 193 ? -14.445 0.038 -1.729 1.00 91.31 193 MET A N 1
ATOM 1510 C CA . MET A 1 193 ? -15.190 -0.460 -0.570 1.00 91.31 193 MET A CA 1
ATOM 1511 C C . MET A 1 193 ? -14.840 -1.915 -0.240 1.00 91.31 193 MET A C 1
ATOM 1513 O O . MET A 1 193 ? -14.571 -2.236 0.918 1.00 91.31 193 MET A O 1
ATOM 1517 N N . THR A 1 194 ? -14.724 -2.765 -1.256 1.00 92.25 194 THR A N 1
ATOM 1518 C CA . THR A 1 194 ? -14.298 -4.161 -1.118 1.00 92.25 194 THR A CA 1
ATOM 1519 C C . THR A 1 194 ? -12.880 -4.257 -0.551 1.00 92.25 194 THR A C 1
ATOM 1521 O O . THR A 1 194 ? -12.620 -5.050 0.355 1.00 92.25 194 THR A O 1
ATOM 1524 N N . ALA A 1 195 ? -11.944 -3.420 -1.018 1.00 91.31 195 ALA A N 1
ATOM 1525 C CA . ALA A 1 195 ? -10.580 -3.392 -0.488 1.00 91.31 195 ALA A CA 1
ATOM 1526 C C . ALA A 1 195 ? -10.538 -2.985 0.996 1.00 91.31 195 ALA A C 1
ATOM 1528 O O . ALA A 1 195 ? -9.787 -3.580 1.777 1.00 91.31 195 ALA A O 1
ATOM 1529 N N . ARG A 1 196 ? -11.369 -2.014 1.402 1.00 91.12 196 ARG A N 1
ATOM 1530 C CA . ARG A 1 196 ? -11.526 -1.597 2.805 1.00 91.12 196 ARG A CA 1
ATOM 1531 C C . ARG A 1 196 ? -11.989 -2.759 3.687 1.00 91.12 196 ARG A C 1
ATOM 1533 O O . ARG A 1 196 ? -11.396 -2.998 4.739 1.00 91.12 196 ARG A O 1
ATOM 1540 N N . GLU A 1 197 ? -13.024 -3.483 3.268 1.00 92.94 197 GLU A N 1
ATOM 1541 C CA . GLU A 1 197 ? -13.530 -4.652 3.998 1.00 92.94 197 GLU A CA 1
ATOM 1542 C C . GLU A 1 197 ? -12.482 -5.763 4.068 1.00 92.94 197 GLU A C 1
ATOM 1544 O O . GLU A 1 197 ? -12.216 -6.302 5.144 1.00 92.94 197 GLU A O 1
ATOM 1549 N N . LYS A 1 198 ? -11.801 -6.035 2.949 1.00 94.75 198 LYS A N 1
ATOM 1550 C CA . LYS A 1 198 ? -10.773 -7.073 2.890 1.00 94.75 198 LYS A CA 1
ATOM 1551 C C . LYS A 1 198 ? -9.594 -6.786 3.814 1.00 94.75 198 LYS A C 1
ATOM 1553 O O . LYS A 1 198 ? -9.084 -7.699 4.460 1.00 94.75 198 LYS A O 1
ATOM 1558 N N . GLN A 1 199 ? -9.157 -5.530 3.900 1.00 93.25 199 GLN A N 1
ATOM 1559 C CA . GLN A 1 199 ? -8.092 -5.129 4.818 1.00 93.25 199 GLN A CA 1
ATOM 1560 C C . GLN A 1 199 ? -8.489 -5.384 6.279 1.00 93.25 199 GLN A C 1
ATOM 1562 O O . GLN A 1 199 ? -7.686 -5.930 7.037 1.00 93.25 199 GLN A O 1
ATOM 1567 N N . ALA A 1 200 ? -9.714 -5.015 6.667 1.00 94.19 200 ALA A N 1
ATOM 1568 C CA . ALA A 1 200 ? -10.220 -5.250 8.017 1.00 94.19 200 ALA A CA 1
ATOM 1569 C C . ALA A 1 200 ? -10.325 -6.752 8.329 1.00 94.19 200 ALA A C 1
ATOM 1571 O O . ALA A 1 200 ? -9.899 -7.179 9.398 1.00 94.19 200 ALA A O 1
ATOM 1572 N N . GLU A 1 201 ? -10.794 -7.564 7.377 1.00 95.06 201 GLU A N 1
ATOM 1573 C CA . GLU A 1 201 ? -10.857 -9.023 7.510 1.00 95.06 201 GLU A CA 1
ATOM 1574 C C . GLU A 1 201 ? -9.459 -9.645 7.707 1.00 95.06 201 GLU A C 1
ATOM 1576 O O . GLU A 1 201 ? -9.254 -10.465 8.603 1.00 95.06 201 GLU A O 1
ATOM 1581 N N . LEU A 1 202 ? -8.469 -9.250 6.897 1.00 93.31 202 LEU A N 1
ATOM 1582 C CA . LEU A 1 202 ? -7.089 -9.745 7.010 1.00 93.31 202 LEU A CA 1
ATOM 1583 C C . LEU A 1 202 ? -6.452 -9.352 8.350 1.00 93.31 202 LEU A C 1
ATOM 1585 O O . LEU A 1 202 ? -5.780 -10.168 8.986 1.00 93.31 202 LEU A O 1
ATOM 1589 N N . MET A 1 203 ? -6.698 -8.122 8.801 1.00 94.50 203 MET A N 1
ATOM 1590 C CA . MET A 1 203 ? -6.242 -7.641 10.101 1.00 94.50 203 MET A CA 1
ATOM 1591 C C . MET A 1 203 ? -6.904 -8.420 11.245 1.00 94.50 203 MET A C 1
ATOM 1593 O O . MET A 1 203 ? -6.205 -8.872 12.151 1.00 94.50 203 MET A O 1
ATOM 1597 N N . ALA A 1 204 ? -8.219 -8.652 11.168 1.00 95.69 204 ALA A N 1
ATOM 1598 C CA . ALA A 1 204 ? -8.962 -9.460 12.132 1.00 95.69 204 ALA A CA 1
ATOM 1599 C C . ALA A 1 204 ? -8.390 -10.877 12.225 1.00 95.69 204 ALA A C 1
ATOM 1601 O O . ALA A 1 204 ? -8.084 -11.330 13.323 1.00 95.69 204 ALA A O 1
ATOM 1602 N N . LYS A 1 205 ? -8.147 -11.551 11.091 1.00 94.62 205 LYS A N 1
ATOM 1603 C CA . LYS A 1 205 ? -7.512 -12.883 11.068 1.00 94.62 205 LYS A CA 1
ATOM 1604 C C . LYS A 1 205 ? -6.170 -12.886 11.792 1.00 94.62 205 LYS A C 1
ATOM 1606 O O . LYS A 1 205 ? -5.897 -13.796 12.577 1.00 94.62 205 LYS A O 1
ATOM 1611 N N . LYS A 1 206 ? -5.342 -11.858 11.575 1.00 93.44 206 LYS A N 1
ATOM 1612 C CA . LYS A 1 206 ? -4.057 -11.757 12.273 1.00 93.44 206 LYS A CA 1
ATOM 1613 C C . LYS A 1 206 ? -4.232 -11.531 13.774 1.00 93.44 206 LYS A C 1
ATOM 1615 O O . LYS A 1 206 ? -3.547 -12.191 14.550 1.00 93.44 206 LYS A O 1
ATOM 1620 N N . ILE A 1 207 ? -5.156 -10.668 14.185 1.00 94.94 207 ILE A N 1
ATOM 1621 C CA . ILE A 1 207 ? -5.481 -10.431 15.598 1.00 94.94 207 ILE A CA 1
ATOM 1622 C C . ILE A 1 207 ? -5.981 -11.716 16.267 1.00 94.94 207 ILE A C 1
ATOM 1624 O O . ILE A 1 207 ? -5.469 -12.101 17.311 1.00 94.94 207 ILE A O 1
ATOM 1628 N N . ILE A 1 208 ? -6.909 -12.435 15.633 1.00 94.19 208 ILE A N 1
ATOM 1629 C CA . ILE A 1 208 ? -7.467 -13.695 16.147 1.00 94.19 208 ILE A CA 1
ATOM 1630 C C . ILE A 1 208 ? -6.371 -14.751 16.341 1.00 94.19 208 ILE A C 1
ATOM 1632 O O . ILE A 1 208 ? -6.416 -15.511 17.310 1.00 94.19 208 ILE A O 1
ATOM 1636 N N . SER A 1 209 ? -5.359 -14.781 15.463 1.00 93.12 209 SER A N 1
ATOM 1637 C CA . SER A 1 209 ? -4.221 -15.704 15.588 1.00 93.12 209 SER A CA 1
ATOM 1638 C C . SER A 1 209 ? -3.391 -15.500 16.863 1.00 93.12 209 SER A C 1
ATOM 1640 O O . SER A 1 209 ? -2.654 -16.403 17.246 1.00 93.12 209 SER A O 1
ATOM 1642 N N . LEU A 1 210 ? -3.536 -14.356 17.546 1.00 92.25 210 LEU A N 1
ATOM 1643 C CA . LEU A 1 210 ? -2.889 -14.076 18.832 1.00 92.25 210 LEU A CA 1
ATOM 1644 C C . LEU A 1 210 ? -3.601 -14.752 20.016 1.00 92.25 210 LEU A C 1
ATOM 1646 O O . LEU A 1 210 ? -3.076 -14.753 21.121 1.00 92.25 210 LEU A O 1
ATOM 1650 N N . GLY A 1 211 ? -4.769 -15.368 19.801 1.00 90.56 211 GLY A N 1
ATOM 1651 C CA . GLY A 1 211 ? -5.353 -16.333 20.738 1.00 90.56 211 GLY A CA 1
ATOM 1652 C C . GLY A 1 211 ? -6.182 -15.758 21.890 1.00 90.56 211 GLY A C 1
ATOM 1653 O O . GLY A 1 211 ? -6.822 -16.539 22.600 1.00 90.56 211 GLY A O 1
ATOM 1654 N N . HIS A 1 212 ? -6.247 -14.435 22.045 1.00 93.44 212 HIS A N 1
ATOM 1655 C CA . HIS A 1 212 ? -6.964 -13.762 23.134 1.00 93.44 212 HIS A CA 1
ATOM 1656 C C . HIS A 1 212 ? -8.225 -13.028 22.657 1.00 93.44 212 HIS A C 1
ATOM 1658 O O . HIS A 1 212 ? -8.365 -12.723 21.472 1.00 93.44 212 HIS A O 1
ATOM 1664 N N . ASP A 1 213 ? -9.127 -12.716 23.591 1.00 95.38 213 ASP A N 1
ATOM 1665 C CA . ASP A 1 213 ? -10.163 -11.702 23.364 1.00 95.38 213 ASP A CA 1
ATOM 1666 C C . ASP A 1 213 ? -9.526 -10.324 23.157 1.00 95.38 213 ASP A C 1
ATOM 1668 O O . ASP A 1 213 ? -8.357 -10.107 23.487 1.00 95.38 213 ASP A O 1
ATOM 1672 N N . VAL A 1 214 ? -10.268 -9.389 22.571 1.00 96.94 214 VAL A N 1
ATOM 1673 C CA . VAL A 1 214 ? -9.688 -8.181 21.979 1.00 96.94 214 VAL A CA 1
ATOM 1674 C C . VAL A 1 214 ? -10.174 -6.930 22.694 1.00 96.94 214 VAL A C 1
ATOM 1676 O O . VAL A 1 214 ? -11.361 -6.766 22.940 1.00 96.94 214 VAL A O 1
ATOM 1679 N N . CYS A 1 215 ? -9.264 -6.002 22.978 1.00 96.38 215 CYS A N 1
ATOM 1680 C CA . CYS A 1 215 ? -9.588 -4.643 23.394 1.00 96.38 215 CYS A CA 1
ATOM 1681 C C . CYS A 1 215 ? -9.079 -3.662 22.334 1.00 96.38 215 CYS A C 1
ATOM 1683 O O . CYS A 1 215 ? -7.873 -3.512 22.142 1.00 96.38 215 CYS A O 1
ATOM 1685 N N . ILE A 1 216 ? -9.986 -2.997 21.623 1.00 95.81 216 ILE A N 1
ATOM 1686 C CA . ILE A 1 216 ? -9.634 -1.986 20.627 1.00 95.81 216 ILE A CA 1
ATOM 1687 C C . ILE A 1 216 ? -9.561 -0.624 21.317 1.00 95.81 216 ILE A C 1
ATOM 1689 O O . ILE A 1 216 ? -10.568 -0.052 21.737 1.00 95.81 216 ILE A O 1
ATOM 1693 N N . LEU A 1 217 ? -8.350 -0.090 21.429 1.00 94.00 217 LEU A N 1
ATOM 1694 C CA . LEU A 1 217 ? -8.073 1.193 22.063 1.00 94.00 217 LEU A CA 1
ATOM 1695 C C . LEU A 1 217 ? -8.234 2.314 21.036 1.00 94.00 217 LEU A C 1
ATOM 1697 O O . LEU A 1 217 ? -7.258 2.803 20.471 1.00 94.00 217 LEU A O 1
ATOM 1701 N N . GLY A 1 218 ? -9.481 2.717 20.802 1.00 90.75 218 GLY A N 1
ATOM 1702 C CA . GLY A 1 218 ? -9.907 3.795 19.911 1.00 90.75 218 GLY A CA 1
ATOM 1703 C C . GLY A 1 218 ? -11.152 3.408 19.120 1.00 90.75 218 GLY A C 1
ATOM 1704 O O . GLY A 1 218 ? -11.020 2.873 18.023 1.00 90.75 218 GLY A O 1
ATOM 1705 N N . LYS A 1 219 ? -12.354 3.694 19.640 1.00 92.75 219 LYS A N 1
ATOM 1706 C CA . LYS A 1 219 ? -13.616 3.381 18.936 1.00 92.75 219 LYS A CA 1
ATOM 1707 C C . LYS A 1 219 ? -13.993 4.381 17.837 1.00 92.75 219 LYS A C 1
ATOM 1709 O O . LYS A 1 219 ? -14.599 3.998 16.835 1.00 92.75 219 LYS A O 1
ATOM 1714 N N . ALA A 1 220 ? -13.647 5.654 18.008 1.00 91.12 220 ALA A N 1
ATOM 1715 C CA . ALA A 1 220 ? -13.948 6.707 17.040 1.00 91.12 220 ALA A CA 1
ATOM 1716 C C . ALA A 1 220 ? -13.221 6.509 15.697 1.00 91.12 220 ALA A C 1
ATOM 1718 O O . ALA A 1 220 ? -12.228 5.793 15.609 1.00 91.12 220 ALA A O 1
ATOM 1719 N N . PHE A 1 221 ? -13.692 7.176 14.639 1.00 87.19 221 PHE A N 1
ATOM 1720 C CA . PHE A 1 221 ? -13.156 6.970 13.288 1.00 87.19 221 PHE A CA 1
ATOM 1721 C C . PHE A 1 221 ? -11.742 7.524 13.061 1.00 87.19 221 PHE A C 1
ATOM 1723 O O . PHE A 1 221 ? -11.079 7.145 12.097 1.00 87.19 221 PHE A O 1
ATOM 1730 N N . LYS A 1 222 ? -11.307 8.473 13.894 1.00 86.62 222 LYS A N 1
ATOM 1731 C CA . LYS A 1 222 ? -9.969 9.065 13.847 1.00 86.62 222 LYS A CA 1
ATOM 1732 C C . LYS A 1 222 ? -9.565 9.584 15.228 1.00 86.62 222 LYS A C 1
ATOM 1734 O O . LYS A 1 222 ? -10.431 9.801 16.076 1.00 86.62 222 LYS A O 1
ATOM 1739 N N . PRO A 1 223 ? -8.275 9.881 15.444 1.00 84.25 223 PRO A N 1
ATOM 1740 C CA . PRO A 1 223 ? -7.824 10.433 16.711 1.00 84.25 223 PRO A CA 1
ATOM 1741 C C . PRO A 1 223 ? -8.409 11.826 17.003 1.00 84.25 223 PRO A C 1
ATOM 1743 O O . PRO A 1 223 ? -8.528 12.656 16.098 1.00 84.25 223 PRO A O 1
ATOM 1746 N N . GLY A 1 224 ? -8.710 12.103 18.276 1.00 83.06 224 GLY A N 1
ATOM 1747 C CA . GLY A 1 224 ? -9.090 13.429 18.772 1.00 83.06 224 GLY A CA 1
ATOM 1748 C C . GLY A 1 224 ? -10.556 13.816 18.558 1.00 83.06 224 GLY A C 1
ATOM 1749 O O . GLY A 1 224 ? -10.883 14.991 18.693 1.00 83.06 224 GLY A O 1
ATOM 1750 N N . VAL A 1 225 ? -11.423 12.866 18.199 1.00 85.94 225 VAL A N 1
ATOM 1751 C CA . VAL A 1 225 ? -12.877 13.063 18.075 1.00 85.94 225 VAL A CA 1
ATOM 1752 C C . VAL A 1 225 ? -13.623 11.859 18.647 1.00 85.94 225 VAL A C 1
ATOM 1754 O O . VAL A 1 225 ? -13.061 10.770 18.683 1.00 85.94 225 VAL A O 1
ATOM 1757 N N . ASP A 1 226 ? -14.897 12.038 18.999 1.00 87.75 226 ASP A N 1
ATOM 1758 C CA . ASP A 1 226 ? -15.752 10.971 19.555 1.00 87.75 226 ASP A CA 1
ATOM 1759 C C . ASP A 1 226 ? -16.718 10.359 18.520 1.00 87.75 226 ASP A C 1
ATOM 1761 O O . ASP A 1 226 ? -17.562 9.529 18.842 1.00 87.75 226 ASP A O 1
ATOM 1765 N N . GLN A 1 227 ? -16.632 10.768 17.250 1.00 89.81 227 GLN A N 1
ATOM 1766 C CA . GLN A 1 227 ? -17.551 10.297 16.214 1.00 89.81 227 GLN A CA 1
ATOM 1767 C C . GLN A 1 227 ? -17.243 8.849 15.801 1.00 89.81 227 GLN A C 1
ATOM 1769 O O . GLN A 1 227 ? -16.149 8.536 15.334 1.00 89.81 227 GLN A O 1
ATOM 1774 N N . GLU A 1 228 ? -18.243 7.977 15.906 1.00 92.62 228 GLU A N 1
ATOM 1775 C CA . GLU A 1 228 ? -18.123 6.543 15.604 1.00 92.62 228 GLU A CA 1
ATOM 1776 C C . GLU A 1 228 ? -18.572 6.168 14.183 1.00 92.62 228 GLU A C 1
ATOM 1778 O O . GLU A 1 228 ? -18.225 5.104 13.669 1.00 92.62 228 GLU A O 1
ATOM 1783 N N . THR A 1 229 ? -19.341 7.031 13.516 1.00 90.88 229 THR A N 1
ATOM 1784 C CA . THR A 1 229 ? -19.896 6.744 12.188 1.00 90.88 229 THR A CA 1
ATOM 1785 C C . THR A 1 229 ? -18.792 6.477 11.166 1.00 90.88 229 THR A C 1
ATOM 1787 O O . THR A 1 229 ? -17.911 7.312 10.952 1.00 90.88 229 THR A O 1
ATOM 1790 N N . GLY A 1 230 ? -18.865 5.317 10.511 1.00 88.12 230 GLY A N 1
ATOM 1791 C CA . GLY A 1 230 ? -17.858 4.876 9.547 1.00 88.12 230 GLY A CA 1
ATOM 1792 C C . GLY A 1 230 ? -16.520 4.500 10.187 1.00 88.12 230 GLY A C 1
ATOM 1793 O O . GLY A 1 230 ? -15.518 4.446 9.481 1.00 88.12 230 GLY A O 1
ATOM 1794 N N . SER A 1 231 ? -16.466 4.270 11.503 1.00 92.88 231 SER A N 1
ATOM 1795 C CA . SER A 1 231 ? -15.225 3.910 12.187 1.00 92.88 231 SER A CA 1
ATOM 1796 C C . SER A 1 231 ? -14.645 2.587 11.664 1.00 92.88 231 SER A C 1
ATOM 1798 O O . SER A 1 231 ? -15.348 1.570 11.636 1.00 92.88 231 SER A O 1
ATOM 1800 N N . PRO A 1 232 ? -13.355 2.559 11.284 1.00 92.62 232 PRO A N 1
ATOM 1801 C CA . PRO A 1 232 ? -12.691 1.328 10.882 1.00 92.62 232 PRO A CA 1
ATOM 1802 C C . PRO A 1 232 ? -12.446 0.396 12.082 1.00 92.62 232 PRO A C 1
ATOM 1804 O O . PRO A 1 232 ? -12.349 -0.811 11.891 1.00 92.62 232 PRO A O 1
ATOM 1807 N N . ALA A 1 233 ? -12.433 0.915 13.318 1.00 93.94 233 ALA A N 1
ATOM 1808 C CA . ALA A 1 233 ? -12.356 0.113 14.542 1.00 93.94 233 ALA A CA 1
ATOM 1809 C C . ALA A 1 233 ? -13.639 -0.699 14.792 1.00 93.94 233 ALA A C 1
ATOM 1811 O O . ALA A 1 233 ? -13.581 -1.832 15.270 1.00 93.94 233 ALA A O 1
ATOM 1812 N N . ILE A 1 234 ? -14.799 -0.137 14.437 1.00 94.94 234 ILE A N 1
ATOM 1813 C CA . ILE A 1 234 ? -16.086 -0.844 14.509 1.00 94.94 234 ILE A CA 1
ATOM 1814 C C . ILE A 1 234 ? -16.159 -1.921 13.426 1.00 94.94 234 ILE A C 1
ATOM 1816 O O . ILE A 1 234 ? -16.515 -3.059 13.720 1.00 94.94 234 ILE A O 1
ATOM 1820 N N . LEU A 1 235 ? -15.746 -1.597 12.193 1.00 95.19 235 LEU A N 1
ATOM 1821 C CA . LEU A 1 235 ? -15.666 -2.594 11.121 1.00 95.19 235 LEU A CA 1
ATOM 1822 C C . LEU A 1 235 ? -14.739 -3.756 11.514 1.00 95.19 235 LEU A C 1
ATOM 1824 O O . LEU A 1 235 ? -15.126 -4.915 11.397 1.00 95.19 235 LEU A O 1
ATOM 1828 N N . LEU A 1 236 ? -13.538 -3.455 12.014 1.00 96.06 236 LEU A N 1
ATOM 1829 C CA . LEU A 1 236 ? -12.586 -4.466 12.472 1.00 96.06 236 LEU A CA 1
ATOM 1830 C C . LEU A 1 236 ? -13.178 -5.350 13.579 1.00 96.06 236 LEU A C 1
ATOM 1832 O O . LEU A 1 236 ? -13.080 -6.572 13.492 1.00 96.06 236 LEU A O 1
ATOM 1836 N N . GLY A 1 237 ? -13.812 -4.741 14.586 1.00 96.31 237 GLY A N 1
ATOM 1837 C CA . GLY A 1 237 ? -14.468 -5.473 15.670 1.00 96.31 237 GLY A CA 1
ATOM 1838 C C . GLY A 1 237 ? -15.533 -6.438 15.163 1.00 96.31 237 GLY A C 1
ATOM 1839 O O . GLY A 1 237 ? -15.524 -7.593 15.569 1.00 96.31 237 GLY A O 1
ATOM 1840 N N . SER A 1 238 ? -16.353 -6.028 14.189 1.00 96.69 238 SER A N 1
ATOM 1841 C CA . SER A 1 238 ? -17.390 -6.905 13.624 1.00 96.69 238 SER A CA 1
ATOM 1842 C C . SER A 1 238 ? -16.824 -8.188 12.995 1.00 96.69 238 SER A C 1
ATOM 1844 O O . SER A 1 238 ? -17.384 -9.269 13.176 1.00 96.69 238 SER A O 1
ATOM 1846 N N . PHE A 1 239 ? -15.666 -8.112 12.324 1.00 97.00 239 PHE A N 1
ATOM 1847 C CA . PHE A 1 239 ? -14.992 -9.299 11.786 1.00 97.00 239 PHE A CA 1
ATOM 1848 C C . PHE A 1 239 ? -14.397 -10.186 12.885 1.00 97.00 239 PHE A C 1
ATOM 1850 O O . PHE A 1 239 ? -14.346 -11.404 12.724 1.00 97.00 239 PHE A O 1
ATOM 1857 N N . ILE A 1 240 ? -13.946 -9.598 13.993 1.00 96.88 240 ILE A N 1
ATOM 1858 C CA . ILE A 1 240 ? -13.415 -10.336 15.146 1.00 96.88 240 ILE A CA 1
ATOM 1859 C C . ILE A 1 240 ? -14.545 -11.072 15.878 1.00 96.88 240 ILE A C 1
ATOM 1861 O O . ILE A 1 240 ? -14.425 -12.268 16.148 1.00 96.88 240 ILE A O 1
ATOM 1865 N N . GLU A 1 241 ? -15.665 -10.394 16.128 1.00 96.19 241 GLU A N 1
ATOM 1866 C CA . GLU A 1 241 ? -16.856 -10.966 16.768 1.00 96.19 241 GLU A CA 1
ATOM 1867 C C . GLU A 1 241 ? -17.454 -12.105 15.937 1.00 96.19 241 GLU A C 1
ATOM 1869 O O . GLU A 1 241 ? -17.835 -13.139 16.488 1.00 96.19 241 GLU A O 1
ATOM 1874 N N . ALA A 1 242 ? -17.444 -11.980 14.604 1.00 95.62 242 ALA A N 1
ATOM 1875 C CA . ALA A 1 242 ? -17.862 -13.049 13.696 1.00 95.62 242 ALA A CA 1
ATOM 1876 C C . ALA A 1 242 ? -17.052 -14.354 13.868 1.00 95.62 242 ALA A C 1
ATOM 1878 O O . ALA A 1 242 ? -17.529 -15.425 13.499 1.00 95.62 242 ALA A O 1
ATOM 1879 N N . HIS A 1 243 ? -15.859 -14.291 14.470 1.00 92.50 243 HIS A N 1
ATOM 1880 C CA . HIS A 1 243 ? -15.025 -15.448 14.813 1.00 92.50 243 HIS A CA 1
ATOM 1881 C C . HIS A 1 243 ? -15.102 -15.824 16.306 1.00 92.50 243 HIS A C 1
ATOM 1883 O O . HIS A 1 243 ? -14.188 -16.457 16.835 1.00 92.50 243 HIS A O 1
ATOM 1889 N N . SER A 1 244 ? -16.197 -15.465 16.989 1.00 90.88 244 SER A N 1
ATOM 1890 C CA . SER A 1 244 ? -16.484 -15.823 18.390 1.00 90.88 244 SER A CA 1
ATOM 1891 C C . SER A 1 244 ? -15.448 -15.321 19.407 1.00 90.88 244 SER A C 1
ATOM 1893 O O . SER A 1 244 ? -15.200 -15.976 20.419 1.00 90.88 244 SER A O 1
ATOM 1895 N N . ARG A 1 245 ? -14.835 -14.161 19.148 1.00 92.19 245 ARG A N 1
ATOM 1896 C CA . ARG A 1 245 ? -13.965 -13.458 20.105 1.00 92.19 245 ARG A CA 1
ATOM 1897 C C . ARG A 1 245 ? -14.687 -12.254 20.684 1.00 92.19 245 ARG A C 1
ATOM 1899 O O . ARG A 1 245 ? -15.332 -11.515 19.943 1.00 92.19 245 ARG A O 1
ATOM 1906 N N . GLN A 1 246 ? -14.563 -12.043 21.991 1.00 94.31 246 GLN A N 1
ATOM 1907 C CA . GLN A 1 246 ? -15.155 -10.875 22.633 1.00 94.31 246 GLN A CA 1
ATOM 1908 C C . GLN A 1 246 ? -14.348 -9.620 22.284 1.00 94.31 246 GLN A C 1
ATOM 1910 O O . GLN A 1 246 ? -13.115 -9.644 22.316 1.00 94.31 246 GLN A O 1
ATOM 1915 N N . VAL A 1 247 ? -15.042 -8.524 21.961 1.00 96.31 247 VAL A N 1
ATOM 1916 C CA . VAL A 1 247 ? -14.424 -7.228 21.661 1.00 96.31 247 VAL A CA 1
ATOM 1917 C C . VAL A 1 247 ? -14.839 -6.193 22.703 1.00 96.31 247 VAL A C 1
ATOM 1919 O O . VAL A 1 247 ? -16.019 -5.947 22.942 1.00 96.31 247 VAL A O 1
ATOM 1922 N N . PHE A 1 248 ? -13.843 -5.558 23.308 1.00 95.31 248 PHE A N 1
ATOM 1923 C CA . PHE A 1 248 ? -13.981 -4.386 24.159 1.00 95.31 248 PHE A CA 1
ATOM 1924 C C . PHE A 1 248 ? -13.454 -3.149 23.429 1.00 95.31 248 PHE A C 1
ATOM 1926 O O . PHE A 1 248 ? -12.621 -3.259 22.527 1.00 95.31 248 PHE A O 1
ATOM 1933 N N . TYR A 1 249 ? -13.907 -1.964 23.833 1.00 94.00 249 TYR A N 1
ATOM 1934 C CA . TYR A 1 249 ? -13.483 -0.698 23.243 1.00 94.00 249 TYR A CA 1
ATOM 1935 C C . TYR A 1 249 ? -13.061 0.293 24.317 1.00 94.00 249 TYR A C 1
ATOM 1937 O O . TYR A 1 249 ? -13.760 0.461 25.313 1.00 94.00 249 TYR A O 1
ATOM 1945 N N . ASP A 1 250 ? -11.948 0.986 24.072 1.00 91.38 250 ASP A N 1
ATOM 1946 C CA . ASP A 1 250 ? -11.429 2.071 24.915 1.00 91.38 250 ASP A CA 1
ATOM 1947 C C . ASP A 1 250 ? -11.189 1.672 26.391 1.00 91.38 250 ASP A C 1
ATOM 1949 O O . ASP A 1 250 ? -11.091 2.529 27.268 1.00 91.38 250 ASP A O 1
ATOM 1953 N N . GLY A 1 251 ? -11.059 0.370 26.658 1.00 87.25 251 GLY A N 1
ATOM 1954 C CA . GLY A 1 251 ? -10.888 -0.224 27.981 1.00 87.25 251 GLY A CA 1
ATOM 1955 C C . GLY A 1 251 ? -11.569 -1.591 28.079 1.00 87.25 251 GLY A C 1
ATOM 1956 O O . GLY A 1 251 ? -12.394 -1.942 27.242 1.00 87.25 251 GLY A O 1
ATOM 1957 N N . HIS A 1 252 ? -11.230 -2.363 29.111 1.00 81.00 252 HIS A N 1
ATOM 1958 C CA . HIS A 1 252 ? -11.927 -3.601 29.485 1.00 81.00 252 HIS A CA 1
ATOM 1959 C C . HIS A 1 252 ? -12.396 -3.514 30.948 1.00 81.00 252 HIS A C 1
ATOM 1961 O O . HIS A 1 252 ? -11.884 -2.681 31.703 1.00 81.00 252 HIS A O 1
ATOM 1967 N N . PRO A 1 253 ? -13.376 -4.335 31.376 1.00 75.56 253 PRO A N 1
ATOM 1968 C CA . PRO A 1 253 ? -13.820 -4.350 32.766 1.00 75.56 253 PRO A CA 1
ATOM 1969 C C . PRO A 1 253 ? -12.655 -4.618 33.728 1.00 75.56 253 PRO A C 1
ATOM 1971 O O . PRO A 1 253 ? -11.749 -5.391 33.412 1.00 75.56 253 PRO A O 1
ATOM 1974 N N . LYS A 1 254 ? -12.696 -4.001 34.918 1.00 69.19 254 LYS A N 1
ATOM 1975 C CA . LYS A 1 254 ? -11.641 -4.131 35.943 1.00 69.19 254 LYS A CA 1
ATOM 1976 C C . LYS A 1 254 ? -11.429 -5.572 36.415 1.00 69.19 254 LYS A C 1
ATOM 1978 O O . LYS A 1 254 ? -10.327 -5.916 36.821 1.00 69.19 254 LYS A O 1
ATOM 1983 N N . ASP A 1 255 ? -12.466 -6.399 36.322 1.00 65.62 255 ASP A N 1
ATOM 1984 C CA . ASP A 1 255 ? -12.428 -7.802 36.741 1.00 65.62 255 ASP A CA 1
ATOM 1985 C C . ASP A 1 255 ? -11.817 -8.720 35.663 1.00 65.62 255 ASP A C 1
ATOM 1987 O O . ASP A 1 255 ? -11.516 -9.885 35.922 1.00 65.62 255 ASP A O 1
ATOM 1991 N N . VAL A 1 256 ? -11.595 -8.203 34.448 1.00 76.31 256 VAL A N 1
ATOM 1992 C CA . VAL A 1 256 ? -10.913 -8.922 33.367 1.00 76.31 256 VAL A CA 1
ATOM 1993 C C . VAL A 1 256 ? -9.407 -8.766 33.562 1.00 76.31 256 VAL A C 1
ATOM 1995 O O . VAL A 1 256 ? -8.787 -7.848 33.030 1.00 76.31 256 VAL A O 1
ATOM 1998 N N . ALA A 1 257 ? -8.825 -9.681 34.338 1.00 81.19 257 ALA A N 1
ATOM 1999 C CA . ALA A 1 257 ? -7.377 -9.790 34.542 1.00 81.19 257 ALA A CA 1
ATOM 2000 C C . ALA A 1 257 ? -6.694 -10.755 33.551 1.00 81.19 257 ALA A C 1
ATOM 2002 O O . ALA A 1 257 ? -5.469 -10.876 33.540 1.00 81.19 257 ALA A O 1
ATOM 2003 N N . GLN A 1 258 ? -7.477 -11.466 32.732 1.00 90.44 258 GLN A N 1
ATOM 2004 C CA . GLN A 1 258 ? -6.953 -12.406 31.741 1.00 90.44 258 GLN A CA 1
ATOM 2005 C C . GLN A 1 258 ? -6.231 -11.676 30.593 1.00 90.44 258 GLN A C 1
ATOM 2007 O O . GLN A 1 258 ? -6.586 -10.535 30.284 1.00 90.44 258 GLN A O 1
ATOM 2012 N N . PRO A 1 259 ? -5.251 -12.313 29.931 1.00 94.19 259 PRO A N 1
ATOM 2013 C CA . PRO A 1 259 ? -4.573 -11.718 28.785 1.00 94.19 259 PRO A CA 1
ATOM 2014 C C . PRO A 1 259 ? -5.541 -11.343 27.653 1.00 94.19 259 PRO A C 1
ATOM 2016 O O . PRO A 1 259 ? -6.472 -12.097 27.351 1.00 94.19 259 PRO A O 1
ATOM 2019 N N . LEU A 1 260 ? -5.294 -10.200 27.009 1.00 95.75 260 LEU A N 1
ATOM 2020 C CA . LEU A 1 260 ? -6.062 -9.684 25.871 1.00 95.75 260 LEU A CA 1
ATOM 2021 C C . LEU A 1 260 ? -5.144 -9.386 24.680 1.00 95.75 260 LEU A C 1
ATOM 2023 O O . LEU A 1 260 ? -3.927 -9.280 24.811 1.00 95.75 260 LEU A O 1
ATOM 2027 N N . THR A 1 261 ? -5.734 -9.203 23.503 1.00 96.69 261 THR A N 1
ATOM 2028 C CA . THR A 1 261 ? -5.074 -8.522 22.388 1.00 96.69 261 THR A CA 1
ATOM 2029 C C . THR A 1 261 ? -5.516 -7.066 22.357 1.00 96.69 261 THR A C 1
ATOM 2031 O O . THR A 1 261 ? -6.679 -6.772 22.087 1.00 96.69 261 THR A O 1
ATOM 2034 N N . TYR A 1 262 ? -4.594 -6.143 22.602 1.00 95.94 262 TYR A N 1
ATOM 2035 C CA . TYR A 1 262 ? -4.841 -4.707 22.550 1.00 95.94 262 TYR A CA 1
ATOM 2036 C C . TYR A 1 262 ? -4.548 -4.167 21.155 1.00 95.94 262 TYR A C 1
ATOM 2038 O O . TYR A 1 262 ? -3.396 -4.144 20.728 1.00 95.94 262 TYR A O 1
ATOM 2046 N N . VAL A 1 263 ? -5.578 -3.723 20.437 1.00 95.69 263 VAL A N 1
ATOM 2047 C CA . VAL A 1 263 ? -5.420 -3.092 19.121 1.00 95.69 263 VAL A CA 1
ATOM 2048 C C . VAL A 1 263 ? -5.238 -1.594 19.315 1.00 95.69 263 VAL A C 1
ATOM 2050 O O . VAL A 1 263 ? -6.141 -0.916 19.805 1.00 95.69 263 VAL A O 1
ATOM 2053 N N . MET A 1 264 ? -4.080 -1.069 18.923 1.00 93.06 264 MET A N 1
ATOM 2054 C CA . MET A 1 264 ? -3.738 0.336 19.130 1.00 93.06 264 MET A CA 1
ATOM 2055 C C . MET A 1 264 ? -4.348 1.233 18.052 1.00 93.06 264 MET A C 1
ATOM 2057 O O . MET A 1 264 ? -4.149 1.018 16.856 1.00 93.06 264 MET A O 1
ATOM 2061 N N . HIS A 1 265 ? -5.025 2.302 18.467 1.00 86.88 265 HIS A N 1
ATOM 2062 C CA . HIS A 1 265 ? -5.292 3.453 17.609 1.00 86.88 265 HIS A CA 1
ATOM 2063 C C . HIS A 1 265 ? -4.256 4.556 17.866 1.00 86.88 265 HIS A C 1
ATOM 2065 O O . HIS A 1 265 ? -3.757 4.699 18.982 1.00 86.88 265 HIS A O 1
ATOM 2071 N N . ASP A 1 266 ? -3.942 5.371 16.852 1.00 85.00 266 ASP A N 1
ATOM 2072 C CA . ASP A 1 266 ? -2.971 6.472 16.962 1.00 85.00 266 ASP A CA 1
ATOM 2073 C C . ASP A 1 266 ? -3.471 7.640 17.837 1.00 85.00 266 ASP A C 1
ATOM 2075 O O . ASP A 1 266 ? -3.805 8.715 17.342 1.00 85.00 266 ASP A O 1
ATOM 2079 N N . HIS A 1 267 ? -3.577 7.438 19.151 1.00 84.25 267 HIS A N 1
ATOM 2080 C CA . HIS A 1 267 ? -4.066 8.443 20.087 1.00 84.25 267 HIS A CA 1
ATOM 2081 C C . HIS A 1 267 ? -3.233 8.489 21.369 1.00 84.25 267 HIS A C 1
ATOM 2083 O O . HIS A 1 267 ? -3.073 7.490 22.065 1.00 84.25 267 HIS A O 1
ATOM 2089 N N . LYS A 1 268 ? -2.788 9.693 21.756 1.00 83.88 268 LYS A N 1
ATOM 2090 C CA . LYS A 1 268 ? -1.934 9.907 22.942 1.00 83.88 268 LYS A CA 1
ATOM 2091 C C . LYS A 1 268 ? -2.550 9.408 24.253 1.00 83.88 268 LYS A C 1
ATOM 2093 O O . LYS A 1 268 ? -1.818 8.989 25.134 1.00 83.88 268 LYS A O 1
ATOM 2098 N N . ARG A 1 269 ? -3.885 9.418 24.366 1.00 85.06 269 ARG A N 1
ATOM 2099 C CA . ARG A 1 269 ? -4.621 8.917 25.551 1.00 85.06 269 ARG A CA 1
ATOM 2100 C C . ARG A 1 269 ? -4.310 7.461 25.919 1.00 85.06 269 ARG A C 1
ATOM 2102 O O . ARG A 1 269 ? -4.561 7.081 27.050 1.00 85.06 269 ARG A O 1
ATOM 2109 N N . PHE A 1 270 ? -3.805 6.666 24.976 1.00 86.75 270 PHE A N 1
ATOM 2110 C CA . PHE A 1 270 ? -3.492 5.252 25.187 1.00 86.75 270 PHE A CA 1
ATOM 2111 C C . PHE A 1 270 ? -1.997 4.970 25.337 1.00 86.75 270 PHE A C 1
ATOM 2113 O O . PHE A 1 270 ? -1.616 3.808 25.426 1.00 86.75 270 PHE A O 1
ATOM 2120 N N . ALA A 1 271 ? -1.149 6.004 25.351 1.00 81.00 271 ALA A N 1
ATOM 2121 C CA . ALA A 1 271 ? 0.297 5.830 25.473 1.00 81.00 271 ALA A CA 1
ATOM 2122 C C . ALA A 1 271 ? 0.688 5.122 26.781 1.00 81.00 271 ALA A C 1
ATOM 2124 O O . ALA A 1 271 ? 1.584 4.285 26.771 1.00 81.00 271 ALA A O 1
ATOM 2125 N N . ASP A 1 272 ? -0.039 5.418 27.861 1.00 83.31 272 ASP A N 1
ATOM 2126 C CA . ASP A 1 272 ? 0.191 4.877 29.203 1.00 83.31 272 ASP A CA 1
ATOM 2127 C C . ASP A 1 272 ? -0.921 3.895 29.622 1.00 83.31 272 ASP A C 1
ATOM 2129 O O . ASP A 1 272 ? -1.247 3.779 30.803 1.00 83.31 272 ASP A O 1
ATOM 2133 N N . PHE A 1 273 ? -1.571 3.233 28.656 1.00 89.12 273 PHE A N 1
ATOM 2134 C CA . PHE A 1 273 ? -2.617 2.256 28.960 1.00 89.12 273 PHE A CA 1
ATOM 2135 C C . PHE A 1 273 ? -2.025 1.063 29.729 1.00 89.12 273 PHE A C 1
ATOM 2137 O O . PHE A 1 273 ? -0.987 0.521 29.349 1.00 89.12 273 PHE A O 1
ATOM 2144 N N . ASP A 1 274 ? -2.688 0.644 30.808 1.00 88.94 274 ASP A N 1
ATOM 2145 C CA . ASP A 1 274 ? -2.227 -0.477 31.627 1.00 88.94 274 ASP A CA 1
ATOM 2146 C C . ASP A 1 274 ? -2.684 -1.815 31.027 1.00 88.94 274 ASP A C 1
ATOM 2148 O O . ASP A 1 274 ? -3.865 -2.157 31.050 1.00 88.94 274 ASP A O 1
ATOM 2152 N N . PHE A 1 275 ? -1.746 -2.555 30.435 1.00 92.56 275 PHE A N 1
ATOM 2153 C CA . PHE A 1 275 ? -2.019 -3.800 29.712 1.00 92.56 275 PHE A CA 1
ATOM 2154 C C . PHE A 1 275 ? -1.969 -5.035 30.623 1.00 92.56 275 PHE A C 1
ATOM 2156 O O . PHE A 1 275 ? -1.028 -5.217 31.392 1.00 92.56 275 PHE A O 1
ATOM 2163 N N . ASN A 1 276 ? -2.902 -5.972 30.482 1.00 93.94 276 ASN A N 1
ATOM 2164 C CA . ASN A 1 276 ? -2.867 -7.216 31.255 1.00 93.94 276 ASN A CA 1
ATOM 2165 C C . ASN A 1 276 ? -1.576 -8.019 30.991 1.00 93.94 276 ASN A C 1
ATOM 2167 O O . ASN A 1 276 ? -1.045 -8.029 29.877 1.00 93.94 276 ASN A O 1
ATOM 2171 N N . TYR A 1 277 ? -1.072 -8.723 32.007 1.00 94.12 277 TYR A N 1
ATOM 2172 C CA . TYR A 1 277 ? 0.105 -9.592 31.867 1.00 94.12 277 TYR A CA 1
ATOM 2173 C C . TYR A 1 277 ? -0.145 -10.684 30.818 1.00 94.12 277 TYR A C 1
ATOM 2175 O O . TYR A 1 277 ? -1.267 -11.164 30.677 1.00 94.12 277 TYR A O 1
ATOM 2183 N N . GLY A 1 278 ? 0.895 -11.074 30.077 1.00 94.44 278 GLY A N 1
ATOM 2184 C CA . GLY A 1 278 ? 0.810 -12.114 29.043 1.00 94.44 278 GLY A CA 1
ATOM 2185 C C . GLY A 1 278 ? 0.039 -11.722 27.776 1.00 94.44 278 GLY A C 1
ATOM 2186 O O . GLY A 1 278 ? -0.254 -12.588 26.960 1.00 94.44 278 GLY A O 1
ATOM 2187 N N . SER A 1 279 ? -0.337 -10.449 27.630 1.00 96.00 279 SER A N 1
ATOM 2188 C CA . SER A 1 279 ? -1.148 -9.951 26.512 1.00 96.00 279 SER A CA 1
ATOM 2189 C C . SER A 1 279 ? -0.356 -9.766 25.216 1.00 96.00 279 SER A C 1
ATOM 2191 O O . SER A 1 279 ? 0.873 -9.791 25.192 1.00 96.00 279 SER A O 1
ATOM 2193 N N . ALA A 1 280 ? -1.065 -9.484 24.127 1.00 96.19 280 ALA A N 1
ATOM 2194 C CA . ALA A 1 280 ? -0.464 -9.015 22.884 1.00 96.19 280 ALA A CA 1
ATOM 2195 C C . ALA A 1 280 ? -0.899 -7.576 22.586 1.00 96.19 280 ALA A C 1
ATOM 2197 O O . ALA A 1 280 ? -2.047 -7.208 22.813 1.00 96.19 280 ALA A O 1
ATOM 2198 N N . ILE A 1 281 ? -0.001 -6.763 22.040 1.00 95.50 281 ILE A N 1
ATOM 2199 C CA . ILE A 1 281 ? -0.307 -5.443 21.490 1.00 95.50 281 ILE A CA 1
ATOM 2200 C C . ILE A 1 281 ? -0.218 -5.553 19.974 1.00 95.50 281 ILE A C 1
ATOM 2202 O O . ILE A 1 281 ? 0.841 -5.854 19.432 1.00 95.50 281 ILE A O 1
ATOM 2206 N N . PHE A 1 282 ? -1.319 -5.291 19.286 1.00 95.69 282 PHE A N 1
ATOM 2207 C CA . PHE A 1 282 ? -1.386 -5.212 17.836 1.00 95.69 282 PHE A CA 1
ATOM 2208 C C . PHE A 1 282 ? -1.422 -3.740 17.417 1.00 95.69 282 PHE A C 1
ATOM 2210 O O . PHE A 1 282 ? -2.401 -3.041 17.677 1.00 95.69 282 PHE A O 1
ATOM 2217 N N . ASP A 1 283 ? -0.374 -3.251 16.759 1.00 94.06 283 ASP A N 1
ATOM 2218 C CA . ASP A 1 283 ? -0.271 -1.850 16.352 1.00 94.06 283 ASP A CA 1
ATOM 2219 C C . ASP A 1 283 ? -0.249 -1.689 14.817 1.00 94.06 283 ASP A C 1
ATOM 2221 O O . ASP A 1 283 ? 0.776 -1.934 14.170 1.00 94.06 283 ASP A O 1
ATOM 2225 N N . PRO A 1 284 ? -1.360 -1.237 14.204 1.00 92.62 284 PRO A N 1
ATOM 2226 C CA . PRO A 1 284 ? -1.439 -0.970 12.773 1.00 92.62 284 PRO A CA 1
ATOM 2227 C C . PRO A 1 284 ? -0.720 0.307 12.327 1.00 92.62 284 PRO A C 1
ATOM 2229 O O . PRO A 1 284 ? -0.518 0.496 11.126 1.00 92.62 284 PRO A O 1
ATOM 2232 N N . PHE A 1 285 ? -0.315 1.173 13.255 1.00 91.12 285 PHE A N 1
ATOM 2233 C CA . PHE A 1 285 ? 0.375 2.432 12.978 1.00 91.12 285 PHE A CA 1
ATOM 2234 C C . PHE A 1 285 ? 1.893 2.347 13.185 1.00 91.12 285 PHE A C 1
ATOM 2236 O O . PHE A 1 285 ? 2.593 3.283 12.794 1.00 91.12 285 PHE A O 1
ATOM 2243 N N . ARG A 1 286 ? 2.402 1.227 13.724 1.00 92.38 286 ARG A N 1
ATOM 2244 C CA . ARG A 1 286 ? 3.836 0.943 13.939 1.00 92.38 286 ARG A CA 1
ATOM 2245 C C . ARG A 1 286 ? 4.527 1.988 14.834 1.00 92.38 286 ARG A C 1
ATOM 2247 O O . ARG A 1 286 ? 5.645 2.423 14.558 1.00 92.38 286 ARG A O 1
ATOM 2254 N N . LYS A 1 287 ? 3.844 2.444 15.886 1.00 90.19 287 LYS A N 1
ATOM 2255 C CA . LYS A 1 287 ? 4.329 3.444 16.853 1.00 90.19 287 LYS A CA 1
ATOM 2256 C C . LYS A 1 287 ? 4.765 2.832 18.185 1.00 90.19 287 LYS A C 1
ATOM 2258 O O . LYS A 1 287 ? 5.617 3.415 18.860 1.00 90.19 287 LYS A O 1
ATOM 2263 N N . THR A 1 288 ? 4.230 1.674 18.555 1.00 90.75 288 THR A N 1
ATOM 2264 C CA . THR A 1 288 ? 4.582 0.950 19.775 1.00 90.75 288 THR A CA 1
ATOM 2265 C C . THR A 1 288 ? 5.880 0.165 19.582 1.00 90.75 288 THR A C 1
ATOM 2267 O O . THR A 1 288 ? 6.070 -0.556 18.601 1.00 90.75 288 THR A O 1
ATOM 2270 N N . LYS A 1 289 ? 6.798 0.290 20.546 1.00 91.38 289 LYS A N 1
ATOM 2271 C CA . LYS A 1 289 ? 8.057 -0.466 20.588 1.00 91.38 289 LYS A CA 1
ATOM 2272 C C . LYS A 1 289 ? 8.008 -1.506 21.699 1.00 91.38 289 LYS A C 1
ATOM 2274 O O . LYS A 1 289 ? 7.476 -1.231 22.770 1.00 91.38 289 LYS A O 1
ATOM 2279 N N . GLN A 1 290 ? 8.636 -2.657 21.476 1.00 92.31 290 GLN A N 1
ATOM 2280 C CA . GLN A 1 290 ? 8.873 -3.633 22.539 1.00 92.31 290 GLN A CA 1
ATOM 2281 C C . GLN A 1 290 ? 9.830 -3.029 23.584 1.00 92.31 290 GLN A C 1
ATOM 2283 O O . GLN A 1 290 ? 10.970 -2.687 23.263 1.00 92.31 290 GLN A O 1
ATOM 2288 N N . THR A 1 291 ? 9.377 -2.884 24.832 1.00 93.81 291 THR A N 1
ATOM 2289 C CA . THR A 1 291 ? 10.183 -2.361 25.949 1.00 93.81 291 THR A CA 1
ATOM 2290 C C . THR A 1 291 ? 10.537 -3.469 26.940 1.00 93.81 291 THR A C 1
ATOM 2292 O O . THR A 1 291 ? 9.918 -4.530 26.947 1.00 93.81 291 THR A O 1
ATOM 2295 N N . LYS A 1 292 ? 11.525 -3.219 27.813 1.00 94.12 292 LYS A N 1
ATOM 2296 C CA . LYS A 1 292 ? 11.898 -4.170 28.875 1.00 94.12 292 LYS A CA 1
ATOM 2297 C C . LYS A 1 292 ? 10.739 -4.466 29.831 1.00 94.12 292 LYS A C 1
ATOM 2299 O O . LYS A 1 292 ? 10.592 -5.615 30.225 1.00 94.12 292 LYS A O 1
ATOM 2304 N N . ASP A 1 293 ? 9.940 -3.453 30.170 1.00 93.62 293 ASP A N 1
ATOM 2305 C CA . ASP A 1 293 ? 8.757 -3.603 31.029 1.00 93.62 293 ASP A CA 1
ATOM 2306 C C . ASP A 1 293 ? 7.719 -4.530 30.384 1.00 93.62 293 ASP A C 1
ATOM 2308 O O . ASP A 1 293 ? 7.324 -5.528 30.983 1.00 93.62 293 ASP A O 1
ATOM 2312 N N . LEU A 1 294 ? 7.376 -4.279 29.113 1.00 94.00 294 LEU A N 1
ATOM 2313 C CA . LEU A 1 294 ? 6.459 -5.137 28.360 1.00 94.00 294 LEU A CA 1
ATOM 2314 C C . LEU A 1 294 ? 6.974 -6.580 28.306 1.00 94.00 294 LEU A C 1
ATOM 2316 O O . LEU A 1 294 ? 6.226 -7.510 28.591 1.00 94.00 294 LEU A O 1
ATOM 2320 N N . THR A 1 295 ? 8.270 -6.775 28.039 1.00 93.94 295 THR A N 1
ATOM 2321 C CA . THR A 1 295 ? 8.884 -8.110 28.038 1.00 93.94 295 THR A CA 1
ATOM 2322 C C . THR A 1 295 ? 8.808 -8.788 29.411 1.00 93.94 295 THR A C 1
ATOM 2324 O O . THR A 1 295 ? 8.486 -9.971 29.480 1.00 93.94 295 THR A O 1
ATOM 2327 N N . GLN A 1 296 ? 9.066 -8.069 30.509 1.00 95.44 296 GLN A N 1
ATOM 2328 C CA . GLN A 1 296 ? 8.975 -8.618 31.872 1.00 95.44 296 GLN A CA 1
ATOM 2329 C C . GLN A 1 296 ? 7.546 -9.025 32.247 1.00 95.44 296 GLN A C 1
ATOM 2331 O O . GLN A 1 296 ? 7.353 -10.006 32.961 1.00 95.44 296 GLN A O 1
ATOM 2336 N N . ARG A 1 297 ? 6.547 -8.313 31.721 1.00 93.94 297 ARG A N 1
ATOM 2337 C CA . ARG A 1 297 ? 5.119 -8.620 31.889 1.00 93.94 297 ARG A CA 1
ATOM 2338 C C . ARG A 1 297 ? 4.617 -9.715 30.942 1.00 93.94 297 ARG A C 1
ATOM 2340 O O . ARG A 1 297 ? 3.431 -10.037 30.962 1.00 93.94 297 ARG A O 1
ATOM 2347 N N . GLY A 1 298 ? 5.493 -10.277 30.105 1.00 94.56 298 GLY A N 1
ATOM 2348 C CA . GLY A 1 298 ? 5.141 -11.281 29.100 1.00 94.56 298 GLY A CA 1
ATOM 2349 C C . GLY A 1 298 ? 4.310 -10.730 27.939 1.00 94.56 298 GLY A C 1
ATOM 2350 O O . GLY A 1 298 ? 3.611 -11.498 27.289 1.00 94.56 298 GLY A O 1
ATOM 2351 N N . ILE A 1 299 ? 4.347 -9.418 27.698 1.00 95.44 299 ILE A N 1
ATOM 2352 C CA . ILE A 1 299 ? 3.575 -8.759 26.643 1.00 95.44 299 ILE A CA 1
ATOM 2353 C C . ILE A 1 299 ? 4.382 -8.718 25.346 1.00 95.44 299 ILE A C 1
ATOM 2355 O O . ILE A 1 299 ? 5.529 -8.260 25.334 1.00 95.44 299 ILE A O 1
ATOM 2359 N N . ILE A 1 300 ? 3.761 -9.140 24.245 1.00 94.19 300 ILE A N 1
ATOM 2360 C CA . ILE A 1 300 ? 4.357 -9.103 22.902 1.00 94.19 300 ILE A CA 1
ATOM 2361 C C . ILE A 1 300 ? 3.799 -7.939 22.079 1.00 94.19 300 ILE A C 1
ATOM 2363 O O . ILE A 1 300 ? 2.595 -7.703 22.075 1.00 94.19 300 ILE A O 1
ATOM 2367 N N . VAL A 1 301 ? 4.655 -7.221 21.351 1.00 93.56 301 VAL A N 1
ATOM 2368 C CA . VAL A 1 301 ? 4.244 -6.166 20.411 1.00 93.56 301 VAL A CA 1
ATOM 2369 C C . VAL A 1 301 ? 4.329 -6.682 18.978 1.00 93.56 301 VAL A C 1
ATOM 2371 O O . VAL A 1 301 ? 5.389 -7.093 18.512 1.00 93.56 301 VAL A O 1
ATOM 2374 N N . TYR A 1 302 ? 3.214 -6.606 18.260 1.00 92.69 302 TYR A N 1
ATOM 2375 C CA . TYR A 1 302 ? 3.098 -6.920 16.845 1.00 92.69 302 TYR A CA 1
ATOM 2376 C C . TYR A 1 302 ? 2.763 -5.654 16.043 1.00 92.69 302 TYR A C 1
ATOM 2378 O O . TYR A 1 302 ? 1.653 -5.127 16.118 1.00 92.69 302 TYR A O 1
ATOM 2386 N N . ASN A 1 303 ? 3.719 -5.184 15.244 1.00 92.31 303 ASN A N 1
ATOM 2387 C CA . ASN A 1 303 ? 3.585 -4.005 14.389 1.00 92.31 303 ASN A CA 1
ATOM 2388 C C . ASN A 1 303 ? 3.100 -4.417 12.987 1.00 92.31 303 ASN A C 1
ATOM 2390 O O . ASN A 1 303 ? 3.864 -4.944 12.181 1.00 92.31 303 ASN A O 1
ATOM 2394 N N . TYR A 1 304 ? 1.819 -4.201 12.671 1.00 91.56 304 TYR A N 1
ATOM 2395 C CA . TYR A 1 304 ? 1.245 -4.686 11.410 1.00 91.56 304 TYR A CA 1
ATOM 2396 C C . TYR A 1 304 ? 1.849 -3.968 10.199 1.00 91.56 304 TYR A C 1
ATOM 2398 O O . TYR A 1 304 ? 1.916 -2.735 10.133 1.00 91.56 304 TYR A O 1
ATOM 2406 N N . GLY A 1 305 ? 2.277 -4.762 9.220 1.00 87.56 305 GLY A N 1
ATOM 2407 C CA . GLY A 1 305 ? 2.964 -4.292 8.018 1.00 87.56 305 GLY A CA 1
ATOM 2408 C C . GLY A 1 305 ? 4.472 -4.089 8.184 1.00 87.56 305 GLY A C 1
ATOM 2409 O O . GLY A 1 305 ? 5.151 -3.984 7.170 1.00 87.56 305 GLY A O 1
ATOM 2410 N N . ASP A 1 306 ? 5.011 -4.096 9.409 1.00 86.88 306 ASP A N 1
ATOM 2411 C CA . ASP A 1 306 ? 6.457 -4.140 9.642 1.00 86.88 306 ASP A CA 1
ATOM 2412 C C . ASP A 1 306 ? 6.877 -5.582 9.934 1.00 86.88 306 ASP A C 1
ATOM 2414 O O . ASP A 1 306 ? 6.613 -6.139 10.998 1.00 86.88 306 ASP A O 1
ATOM 2418 N N . THR A 1 307 ? 7.481 -6.216 8.933 1.00 79.25 307 THR A N 1
ATOM 2419 C CA . THR A 1 307 ? 7.971 -7.599 9.037 1.00 79.25 307 THR A CA 1
ATOM 2420 C C . THR A 1 307 ? 9.479 -7.692 8.849 1.00 79.25 307 THR A C 1
ATOM 2422 O O . THR A 1 307 ? 10.034 -8.793 8.771 1.00 79.25 307 THR A O 1
ATOM 2425 N N . VAL A 1 308 ? 10.164 -6.551 8.759 1.00 73.88 308 VAL A N 1
ATOM 2426 C CA . VAL A 1 308 ? 11.606 -6.512 8.533 1.00 73.88 308 VAL A CA 1
ATOM 2427 C C . VAL A 1 308 ? 12.309 -7.069 9.774 1.00 73.88 308 VAL A C 1
ATOM 2429 O O . VAL A 1 308 ? 12.012 -6.693 10.902 1.00 73.88 308 VAL A O 1
ATOM 2432 N N . GLY A 1 309 ? 13.224 -8.021 9.576 1.00 64.38 309 GLY A N 1
ATOM 2433 C CA . GLY A 1 309 ? 13.957 -8.668 10.672 1.00 64.38 309 GLY A CA 1
ATOM 2434 C C . GLY A 1 309 ? 13.234 -9.822 11.381 1.00 64.38 309 GLY A C 1
ATOM 2435 O O . GLY A 1 309 ? 13.862 -10.480 12.204 1.00 64.38 309 GLY A O 1
ATOM 2436 N N . ILE A 1 310 ? 11.973 -10.128 11.042 1.00 63.91 310 ILE A N 1
ATOM 2437 C CA . ILE A 1 310 ? 11.280 -11.333 11.539 1.00 63.91 310 ILE A CA 1
ATOM 2438 C C . ILE A 1 310 ? 11.732 -12.553 10.709 1.00 63.91 310 ILE A C 1
ATOM 2440 O O . ILE A 1 310 ? 11.561 -12.503 9.477 1.00 63.91 310 ILE A O 1
ATOM 2444 N N . PRO A 1 311 ? 12.278 -13.629 11.326 1.00 54.25 311 PRO A N 1
ATOM 2445 C CA . PRO A 1 311 ? 12.694 -14.848 10.628 1.00 54.25 311 PRO A CA 1
ATOM 2446 C C . PRO A 1 311 ? 11.582 -15.419 9.745 1.00 54.25 311 PRO A C 1
ATOM 2448 O O . PRO A 1 311 ? 10.414 -15.410 10.124 1.00 54.25 311 PRO A O 1
ATOM 2451 N N . ILE A 1 312 ? 11.931 -15.924 8.557 1.00 52.69 312 ILE A N 1
ATOM 2452 C CA . ILE A 1 312 ? 10.952 -16.443 7.580 1.00 52.69 312 ILE A CA 1
ATOM 2453 C C . ILE A 1 312 ? 10.141 -17.609 8.167 1.00 52.69 312 ILE A C 1
ATOM 2455 O O . ILE A 1 312 ? 8.945 -17.698 7.915 1.00 52.69 312 ILE A O 1
ATOM 2459 N N . GLU A 1 313 ? 10.770 -18.445 8.992 1.00 50.28 313 GLU A N 1
ATOM 2460 C CA . GLU A 1 313 ? 10.156 -19.609 9.648 1.00 50.28 313 GLU A CA 1
ATOM 2461 C C . GLU A 1 313 ? 9.086 -19.228 10.690 1.00 50.28 313 GLU A C 1
ATOM 2463 O O . GLU A 1 313 ? 8.187 -20.015 10.969 1.00 50.28 313 GLU A O 1
ATOM 2468 N N . GLU A 1 314 ? 9.138 -18.003 11.226 1.00 48.78 314 GLU A N 1
ATOM 2469 C CA . GLU A 1 314 ? 8.153 -17.464 12.176 1.00 48.78 314 GLU A CA 1
ATOM 2470 C C . GLU A 1 314 ? 7.002 -16.717 11.478 1.00 48.78 314 GLU A C 1
ATOM 2472 O O . GLU A 1 314 ? 6.036 -16.285 12.116 1.00 48.78 314 GLU A O 1
ATOM 2477 N N . ARG A 1 315 ? 7.074 -16.550 10.150 1.00 56.47 315 ARG A N 1
ATOM 2478 C CA . ARG A 1 315 ? 5.999 -15.938 9.366 1.00 56.47 315 ARG A CA 1
ATOM 2479 C C . ARG A 1 315 ? 4.945 -17.004 9.098 1.00 56.47 315 ARG A C 1
ATOM 2481 O O . ARG A 1 315 ? 5.234 -18.040 8.513 1.00 56.47 315 ARG A O 1
ATOM 2488 N N . SER A 1 316 ? 3.707 -16.738 9.510 1.00 47.41 316 SER A N 1
ATOM 2489 C CA . SER A 1 316 ? 2.555 -17.579 9.176 1.00 47.41 316 SER A CA 1
ATOM 2490 C C . SER A 1 316 ? 2.512 -17.816 7.665 1.00 47.41 316 SER A C 1
ATOM 2492 O O . SER A 1 316 ? 2.362 -16.853 6.911 1.00 47.41 316 SER A O 1
ATOM 2494 N N . ASP A 1 317 ? 2.671 -19.075 7.256 1.00 40.38 317 ASP A N 1
ATOM 2495 C CA . ASP A 1 317 ? 2.670 -19.513 5.862 1.00 40.38 317 ASP A CA 1
ATOM 2496 C C . ASP A 1 317 ? 1.377 -19.055 5.157 1.00 40.38 317 ASP A C 1
ATOM 2498 O O . ASP A 1 317 ? 0.286 -19.496 5.537 1.00 40.38 317 ASP A O 1
ATOM 2502 N N . PRO A 1 318 ? 1.453 -18.170 4.147 1.00 41.31 318 PRO A N 1
ATOM 2503 C CA . PRO A 1 318 ? 0.279 -17.773 3.379 1.00 41.31 318 PRO A CA 1
ATOM 2504 C C . PRO A 1 318 ? -0.300 -18.922 2.531 1.00 41.31 318 PRO A C 1
ATOM 2506 O O . PRO A 1 318 ? -1.400 -18.772 2.011 1.00 41.31 318 PRO A O 1
ATOM 2509 N N . GLY A 1 319 ? 0.389 -20.066 2.412 1.00 31.59 319 GLY A N 1
ATOM 2510 C CA . GLY A 1 319 ? -0.052 -21.265 1.691 1.00 31.59 319 GLY A CA 1
ATOM 2511 C C . GLY A 1 319 ? -1.023 -22.187 2.442 1.00 31.59 319 GLY A C 1
ATOM 2512 O O . GLY A 1 319 ? -1.319 -23.274 1.949 1.00 31.59 319 GLY A O 1
ATOM 2513 N N . ARG A 1 320 ? -1.523 -21.787 3.621 1.00 30.61 320 ARG A N 1
ATOM 2514 C CA . ARG A 1 320 ? -2.560 -22.520 4.380 1.00 30.61 320 ARG A CA 1
ATOM 2515 C C . ARG A 1 320 ? -3.935 -21.831 4.416 1.00 30.61 320 ARG A C 1
ATOM 2517 O O . ARG A 1 320 ? -4.748 -22.160 5.281 1.00 30.61 320 ARG A O 1
ATOM 2524 N N . LEU A 1 321 ? -4.189 -20.902 3.492 1.00 30.34 321 LEU A N 1
ATOM 2525 C CA . LEU A 1 321 ? -5.513 -20.332 3.206 1.00 30.34 321 LEU A CA 1
ATOM 2526 C C . LEU A 1 321 ? -6.038 -20.835 1.862 1.00 30.34 321 LEU A C 1
ATOM 2528 O O . LEU A 1 321 ? -5.255 -20.827 0.889 1.00 30.34 321 LEU A O 1
#

Foldseek 3Di:
DVLQVVLLVVLVVAAQVDEDEAADQDAQPCCVPRHVVSRDGYHYKYWYADDDPPCRVVCLQEPQATQIADQQQDDDPVVVVVCVVSVVRHDPPHHYHTGHPRVSSCCVVVVVVLVVLVVVVLVVLVLLCVLVVPDDSCVVVVVLVPDAPDNVHPNPVAWFQAQFDAPLLVVLVVVQVSCVVSVVVDHPSVVNVVVNLVVLLVLLVVQVVQPFAEEEQDQAQAEPDDHNHRRSSVSSVVSNVVVVGHYHYNDDDPPPLDAHEYEDGPYPVCPPPDGRQLYEYEGRRQPDDDDPVCVVSNYYYHHPPPCRPPDPVPDDDPVPD

Secondary structure (DSSP, 8-state):
-HHHHHHHHHHTT--TTSEEEE-S---TTHIIIIIGGG-SSSEEEE------TTTHHHHHHS-S-EEEEESSS---HHHHHHHHHHHTTS-TT--EEEEEHHHHHHHHHHHHHHHHHHHHHHHHHHHHHHHHSS--HHHHHHHHHT-TTTTSSSTT-S--S---SSHHHHHHHHHHHHHHHTT-S--HHHHHHHHHHHHHHHHHHHHHTT-SEEEEE--SSSTT----TT-HHHHHHHHHHTTT--EEES---TT--S-EEEEEPS-GGGTT--PPTT-EEEETTS-----HHHHHTTPEEEETT--TT--GGGS--GGG-

pLDDT: mean 90.17, std 10.39, range [30.34, 98.19]